Protein AF-A0A3P7NH54-F1 (afdb_monomer)

Solvent-accessible surface area (backbone atoms only — not comparable to full-atom values): 13603 Å² total; per-residue (Å²): 135,83,84,74,77,84,75,82,88,84,88,85,78,75,86,75,56,63,46,78,76,45,83,47,65,45,96,86,65,52,75,47,64,51,66,44,76,55,76,77,42,77,77,76,61,70,59,78,79,73,58,61,83,90,56,71,88,67,75,83,47,70,64,60,49,49,47,59,21,40,60,75,69,39,76,64,54,48,55,37,53,70,69,34,69,55,60,28,23,50,52,48,38,72,66,48,60,49,49,68,69,60,32,52,52,37,71,62,47,49,33,37,76,70,29,49,65,59,40,34,16,32,56,89,77,59,51,64,29,34,48,51,55,31,36,53,60,78,76,59,92,62,28,42,31,24,58,54,72,47,62,58,39,80,49,84,71,73,36,60,77,92,41,92,47,85,81,27,26,38,25,43,26,21,29,63,86,72,66,47,69,33,35,33,40,37,38,28,98,85,49,85,70,48,50,34,32,36,34,34,29,88,30,40,36,69,54,70,86,60,75,96,68,80,91,77,86,74,82,83,74,86,76,84,86,108

pLDDT: mean 70.86, std 20.17, range [25.56, 97.5]

Foldseek 3Di:
DDPPPPDDDDDDDFDFDWDFPDWDADPVRHIDGDIHTDAADEDDQPCVVDPDPVCVVPPPDPLVLLCQLAVQDDPVLVVQSVVDLQSSLLVCLVFDLADPVQSVVLNPDRYSSQSDFQFKAWPPPRHTFDGSSQQHDGDDPSWGKGAGTPQKDWDDDFAPPPDPDPQWTWTWIAGNVPRHTFFIKTAHPPDPPRIITIGHNVTMDGDRPDDDDDDDDDDDDDDDRD

Secondary structure (DSSP, 8-state):
------PPP--------EEE---EE-TTS-EE--EEEPPPBPPPPTHHHH--GGGGGG---HHHHHHHHHTTS-HHHHHHHTT-HHHHHHHHHHHS---HHHHHHHHH--BHHHHS--EEEETTT--EEEEGGGB----BTTEEEES---SEEEEEEEE-TT-SSTT-EEEEEEETTT--EEEEEEE-SSSSSSEEEEEETTTEEEPPSS----------PPPPP-

InterPro domains:
  IPR003111 Lon protease, N-terminal domain [PF02190] (3-119)
  IPR015947 PUA-like superfamily [SSF88697] (4-116)
  IPR034750 CULT domain [PS51788] (99-208)
  IPR034750 CULT domain [cd15777] (120-204)

Structure (mmCIF, N/CA/C/O backbone):
data_AF-A0A3P7NH54-F1
#
_entry.id   AF-A0A3P7NH54-F1
#
loop_
_atom_site.group_PDB
_atom_site.id
_atom_site.type_symbol
_atom_site.label_atom_id
_atom_site.label_alt_id
_atom_site.label_comp_id
_atom_site.label_asym_id
_atom_site.label_entity_id
_atom_site.label_seq_id
_atom_site.pdbx_PDB_ins_code
_atom_site.Cartn_x
_atom_site.Cartn_y
_atom_site.Cartn_z
_atom_site.occupancy
_atom_site.B_iso_or_equiv
_atom_site.auth_seq_id
_atom_site.auth_comp_id
_atom_site.auth_asym_id
_atom_site.auth_atom_id
_atom_site.pdbx_PDB_model_num
ATOM 1 N N . MET A 1 1 ? 20.329 -48.289 5.508 1.00 35.91 1 MET A N 1
ATOM 2 C CA . MET A 1 1 ? 20.964 -47.518 4.422 1.00 35.91 1 MET A CA 1
ATOM 3 C C . MET A 1 1 ? 19.985 -46.416 4.065 1.00 35.91 1 MET A C 1
ATOM 5 O O . MET A 1 1 ? 18.952 -46.723 3.496 1.00 35.91 1 MET A O 1
ATOM 9 N N . HIS A 1 2 ? 20.213 -45.195 4.551 1.00 43.31 2 HIS A N 1
ATOM 10 C CA . HIS A 1 2 ? 19.380 -44.045 4.194 1.00 43.31 2 HIS A CA 1
ATOM 11 C C . HIS A 1 2 ? 19.943 -43.466 2.896 1.00 43.31 2 HIS A C 1
ATOM 13 O O . HIS A 1 2 ? 21.061 -42.953 2.895 1.00 43.31 2 HIS A O 1
ATOM 19 N N . GLU A 1 3 ? 19.198 -43.613 1.800 1.00 45.00 3 GLU A N 1
ATOM 20 C CA . GLU A 1 3 ? 19.438 -42.875 0.563 1.00 45.00 3 GLU A CA 1
ATOM 21 C C . GLU A 1 3 ? 19.303 -41.386 0.873 1.00 45.00 3 GLU A C 1
ATOM 23 O O . GLU A 1 3 ? 18.229 -40.879 1.192 1.00 45.00 3 GLU A O 1
ATOM 28 N N . ASN A 1 4 ? 20.443 -40.705 0.871 1.00 49.66 4 ASN A N 1
ATOM 29 C CA . ASN A 1 4 ? 20.506 -39.262 0.935 1.00 49.66 4 ASN A CA 1
ATOM 30 C C . ASN A 1 4 ? 20.309 -38.785 -0.507 1.00 49.66 4 ASN A C 1
ATOM 32 O O . ASN A 1 4 ? 21.277 -38.693 -1.263 1.00 49.66 4 ASN A O 1
ATOM 36 N N . ASP A 1 5 ? 19.053 -38.589 -0.912 1.00 51.84 5 ASP A N 1
ATOM 37 C CA . ASP A 1 5 ? 18.721 -37.957 -2.189 1.00 51.84 5 ASP A CA 1
ATOM 38 C C . ASP A 1 5 ? 19.388 -36.577 -2.191 1.00 51.84 5 ASP A C 1
ATOM 40 O O . ASP A 1 5 ? 18.996 -35.682 -1.441 1.00 51.84 5 ASP A O 1
ATOM 44 N N . GLY A 1 6 ? 20.473 -36.447 -2.960 1.00 54.31 6 GLY A N 1
ATOM 45 C CA . GLY A 1 6 ? 21.387 -35.302 -2.990 1.00 54.31 6 GLY A CA 1
ATOM 46 C C . GLY A 1 6 ? 20.762 -34.046 -3.594 1.00 54.31 6 GLY A C 1
ATOM 47 O O . GLY A 1 6 ? 21.261 -33.508 -4.580 1.00 54.31 6 GLY A O 1
ATOM 48 N N . GLY A 1 7 ? 19.651 -33.587 -3.023 1.00 62.50 7 GLY A N 1
ATOM 49 C CA . GLY A 1 7 ? 18.953 -32.379 -3.419 1.00 62.50 7 GLY A CA 1
ATOM 50 C C . GLY A 1 7 ? 19.853 -31.160 -3.258 1.00 62.50 7 GLY A C 1
ATOM 51 O O . GLY A 1 7 ? 20.364 -30.875 -2.176 1.00 62.50 7 GLY A O 1
ATOM 52 N N . VAL A 1 8 ? 20.041 -30.418 -4.345 1.00 77.44 8 VAL A N 1
ATOM 53 C CA . VAL A 1 8 ? 20.765 -29.147 -4.322 1.00 77.44 8 VAL A CA 1
ATOM 54 C C . VAL A 1 8 ? 19.806 -28.045 -3.880 1.00 77.44 8 VAL A C 1
ATOM 56 O O . VAL A 1 8 ? 18.815 -27.764 -4.552 1.00 77.44 8 VAL A O 1
ATOM 59 N N . THR A 1 9 ? 20.115 -27.378 -2.770 1.00 68.75 9 THR A N 1
ATOM 60 C CA . THR A 1 9 ? 19.413 -26.160 -2.348 1.00 68.75 9 THR A CA 1
ATOM 61 C C . THR A 1 9 ? 20.084 -24.937 -2.965 1.00 68.75 9 THR A C 1
ATOM 63 O O . THR A 1 9 ? 21.264 -24.689 -2.715 1.00 68.75 9 THR A O 1
ATOM 66 N N . VAL A 1 10 ? 19.342 -24.153 -3.749 1.00 66.50 10 VAL A N 1
ATOM 67 C CA . VAL A 1 10 ? 19.849 -22.936 -4.402 1.00 66.50 10 VAL A CA 1
ATOM 68 C C . VAL A 1 10 ? 19.245 -21.698 -3.745 1.00 66.50 10 VAL A C 1
ATOM 70 O O . VAL A 1 10 ? 18.028 -21.596 -3.607 1.00 66.50 10 VAL A O 1
ATOM 73 N N . GLN A 1 11 ? 20.094 -20.731 -3.389 1.00 61.91 11 GLN A N 1
ATOM 74 C CA . GLN A 1 11 ? 19.679 -19.380 -3.014 1.00 61.91 11 GLN A CA 1
ATOM 75 C C . GLN A 1 11 ? 20.132 -18.403 -4.102 1.00 61.91 11 GLN A C 1
ATOM 77 O O . GLN A 1 11 ? 21.328 -18.241 -4.340 1.00 61.91 11 GLN A O 1
ATOM 82 N N . ALA A 1 12 ? 19.176 -17.755 -4.762 1.00 60.66 12 ALA A N 1
ATOM 83 C CA . ALA A 1 12 ? 19.436 -16.774 -5.810 1.00 60.66 12 ALA A CA 1
ATOM 84 C C . ALA A 1 12 ? 19.143 -15.349 -5.319 1.00 60.66 12 ALA A C 1
ATOM 86 O O . ALA A 1 12 ? 18.310 -15.133 -4.437 1.00 60.66 12 ALA A O 1
ATOM 87 N N . MET A 1 13 ? 19.836 -14.369 -5.900 1.00 59.84 13 MET A N 1
ATOM 88 C CA . MET A 1 13 ? 19.600 -12.942 -5.678 1.00 59.84 13 MET A CA 1
ATOM 89 C C . MET A 1 13 ? 19.576 -12.227 -7.028 1.00 59.84 13 MET A C 1
ATOM 91 O O . MET A 1 13 ? 20.548 -12.311 -7.781 1.00 59.84 13 MET A O 1
ATOM 95 N N . GLY A 1 14 ? 18.496 -11.496 -7.312 1.00 68.44 14 GLY A N 1
ATOM 96 C CA . GLY A 1 14 ? 18.390 -10.673 -8.516 1.00 68.44 14 GLY A CA 1
ATOM 97 C C . GLY A 1 14 ? 19.430 -9.548 -8.510 1.00 68.44 14 GLY A C 1
ATOM 98 O O . GLY A 1 14 ? 19.588 -8.853 -7.506 1.00 68.44 14 GLY A O 1
ATOM 99 N N . ARG A 1 15 ? 20.159 -9.377 -9.621 1.00 72.12 15 ARG A N 1
ATOM 100 C CA . ARG A 1 15 ? 21.259 -8.394 -9.732 1.00 72.12 15 ARG A CA 1
ATOM 101 C C . ARG A 1 15 ? 21.009 -7.285 -10.743 1.00 72.12 15 ARG A C 1
ATOM 103 O O . ARG A 1 15 ? 21.362 -6.141 -10.481 1.00 72.12 15 ARG A O 1
ATOM 110 N N . GLN A 1 16 ? 20.459 -7.614 -11.908 1.00 79.19 16 GLN A N 1
ATOM 111 C CA . GLN A 1 16 ? 20.319 -6.672 -13.017 1.00 79.19 16 GLN A CA 1
ATOM 112 C C . GLN A 1 16 ? 18.994 -6.884 -13.735 1.00 79.19 16 GLN A C 1
ATOM 114 O O . GLN A 1 16 ? 18.560 -8.019 -13.940 1.00 79.19 16 GLN A O 1
ATOM 119 N N . ARG A 1 17 ? 18.370 -5.782 -14.159 1.00 81.12 17 ARG A N 1
ATOM 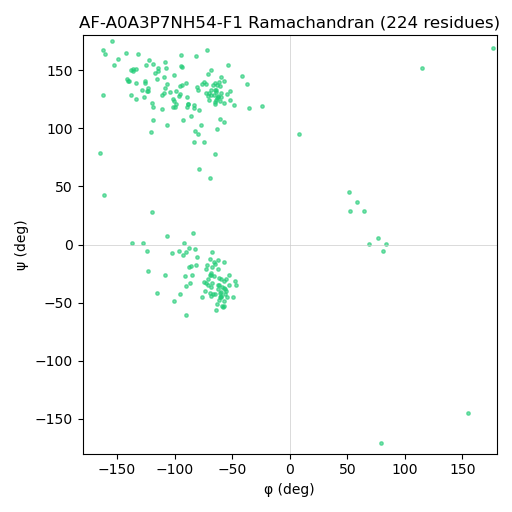120 C CA . ARG A 1 17 ? 17.218 -5.846 -15.055 1.00 81.12 17 ARG A CA 1
ATOM 121 C C . ARG A 1 17 ? 17.695 -6.159 -16.461 1.00 81.12 17 ARG A C 1
ATOM 123 O O . ARG A 1 17 ? 18.665 -5.576 -16.944 1.00 81.12 17 ARG A O 1
ATOM 130 N N . CYS A 1 18 ? 16.972 -7.037 -17.141 1.00 83.62 18 CYS A N 1
ATOM 131 C CA . CYS A 1 18 ? 17.217 -7.313 -18.542 1.00 83.62 18 CYS A CA 1
ATOM 132 C C . CYS A 1 18 ? 15.909 -7.391 -19.328 1.00 83.62 18 CYS A C 1
ATOM 134 O O . CYS A 1 18 ? 14.852 -7.734 -18.800 1.00 83.62 18 CYS A O 1
ATOM 136 N N . ARG A 1 19 ? 15.988 -7.047 -20.611 1.00 83.00 19 ARG A N 1
ATOM 137 C CA . ARG A 1 19 ? 14.938 -7.295 -21.591 1.00 83.00 19 ARG A CA 1
ATOM 138 C C . ARG A 1 19 ? 15.318 -8.527 -22.392 1.00 83.00 19 ARG A C 1
ATOM 140 O O . ARG A 1 19 ? 16.380 -8.549 -23.012 1.00 83.00 19 ARG A O 1
ATOM 147 N N . ILE A 1 20 ? 14.440 -9.520 -22.403 1.00 85.94 20 ILE A N 1
ATOM 148 C CA . ILE A 1 20 ? 14.601 -10.706 -23.243 1.00 85.94 20 ILE A CA 1
ATOM 149 C C . ILE A 1 20 ? 14.397 -10.280 -24.702 1.00 85.94 20 ILE A C 1
ATOM 151 O O . ILE A 1 20 ? 13.383 -9.665 -25.032 1.00 85.94 20 ILE A O 1
ATOM 155 N N . LEU A 1 21 ? 15.384 -10.554 -25.555 1.00 86.56 21 LEU A N 1
ATOM 156 C CA . LEU A 1 21 ? 15.341 -10.264 -26.991 1.00 86.56 21 LEU A CA 1
ATOM 157 C C . LEU A 1 21 ? 14.887 -11.489 -27.779 1.00 86.56 21 LEU A C 1
ATOM 159 O O . LEU A 1 21 ? 14.078 -11.380 -28.695 1.00 86.56 21 LEU A O 1
ATOM 163 N N . THR A 1 22 ? 15.403 -12.659 -27.407 1.00 86.19 22 THR A N 1
ATOM 164 C CA . THR A 1 22 ? 15.063 -13.932 -28.039 1.00 86.19 22 THR A CA 1
ATOM 165 C C . THR A 1 22 ? 14.837 -14.992 -26.973 1.00 86.19 22 THR A C 1
ATOM 167 O O . THR A 1 22 ? 15.446 -14.950 -25.907 1.00 86.19 22 THR A O 1
ATOM 170 N N . ARG A 1 23 ? 13.955 -15.954 -27.253 1.00 86.94 23 ARG A N 1
ATOM 171 C CA . ARG A 1 23 ? 13.747 -17.135 -26.413 1.00 86.94 23 ARG A CA 1
ATOM 172 C C . ARG A 1 23 ? 13.891 -18.379 -27.277 1.00 86.94 23 ARG A C 1
ATOM 174 O O . ARG A 1 23 ? 13.257 -18.491 -28.320 1.00 86.94 23 ARG A O 1
ATOM 181 N N . ARG A 1 24 ? 14.753 -19.287 -26.845 1.00 90.81 24 ARG A N 1
ATOM 182 C CA . ARG A 1 24 ? 15.083 -20.564 -27.475 1.00 90.81 24 ARG A CA 1
ATOM 183 C C . ARG A 1 24 ? 15.020 -21.655 -26.407 1.00 90.81 24 ARG A C 1
ATOM 185 O O . ARG A 1 24 ? 15.037 -21.355 -25.213 1.00 90.81 24 ARG A O 1
ATOM 192 N N . SER A 1 25 ? 14.972 -22.909 -26.836 1.00 92.19 25 SER A N 1
ATOM 193 C CA . SER A 1 25 ? 15.024 -24.067 -25.943 1.00 92.19 25 SER A CA 1
ATOM 194 C C . SER A 1 25 ? 16.179 -24.963 -26.351 1.00 92.19 25 SER A C 1
ATOM 196 O O . SER A 1 25 ? 16.374 -25.236 -27.536 1.00 92.19 25 SER A O 1
ATOM 198 N N . ALA A 1 26 ? 16.980 -25.375 -25.375 1.00 87.12 26 ALA A N 1
ATOM 199 C CA . ALA A 1 26 ? 18.025 -26.362 -25.576 1.00 87.12 26 ALA A CA 1
ATOM 200 C C . ALA A 1 26 ? 17.404 -27.751 -25.786 1.00 87.12 26 ALA A C 1
ATOM 202 O O . ALA A 1 26 ? 16.220 -27.971 -25.527 1.00 87.12 26 ALA A O 1
ATOM 203 N N . VAL A 1 27 ? 18.219 -28.704 -26.237 1.00 87.06 27 VAL A N 1
ATOM 204 C CA . VAL A 1 27 ? 17.784 -30.085 -26.513 1.00 87.06 27 VAL A CA 1
ATOM 205 C C . VAL A 1 27 ? 17.219 -30.770 -25.259 1.00 87.06 27 VAL A C 1
ATOM 207 O O . VAL A 1 27 ? 16.315 -31.589 -25.355 1.00 87.06 27 VAL A O 1
ATOM 210 N N . ASN A 1 28 ? 17.692 -30.385 -24.071 1.00 86.00 28 ASN A N 1
ATOM 211 C CA . ASN A 1 28 ? 17.189 -30.855 -22.776 1.00 86.00 28 ASN A CA 1
ATOM 212 C C . ASN A 1 28 ? 15.954 -30.081 -22.263 1.00 86.00 28 ASN A C 1
ATOM 214 O O . ASN A 1 28 ? 15.589 -30.219 -21.100 1.00 86.00 28 ASN A O 1
ATOM 218 N N . GLY A 1 29 ? 15.345 -29.222 -23.086 1.00 83.94 29 GLY A N 1
ATOM 219 C CA . GLY A 1 29 ? 14.178 -28.413 -22.727 1.00 83.94 29 GLY A CA 1
ATOM 220 C C . GLY A 1 29 ? 14.484 -27.132 -21.941 1.00 83.94 29 GLY A C 1
ATOM 221 O O . GLY A 1 29 ? 13.573 -26.331 -21.728 1.00 83.94 29 GLY A O 1
ATOM 222 N N . MET A 1 30 ? 15.739 -26.884 -21.546 1.00 84.06 30 MET A N 1
ATOM 223 C CA . MET A 1 30 ? 16.090 -25.683 -20.782 1.00 84.06 30 MET A CA 1
ATOM 224 C C . MET A 1 30 ? 16.004 -24.419 -21.654 1.00 84.06 30 MET A C 1
ATOM 226 O O . MET A 1 30 ? 16.613 -24.378 -22.730 1.00 84.06 30 MET A O 1
ATOM 230 N N . PRO A 1 31 ? 15.275 -23.371 -21.223 1.00 88.12 31 PRO A N 1
ATOM 231 C CA . PRO A 1 31 ? 15.156 -22.142 -21.993 1.00 88.12 31 PRO A CA 1
ATOM 232 C C . PRO A 1 31 ? 16.459 -21.331 -21.945 1.00 88.12 31 PRO A C 1
ATOM 234 O O . PRO A 1 31 ? 17.056 -21.165 -20.884 1.00 88.12 31 PRO A O 1
ATOM 237 N N . TYR A 1 32 ? 16.868 -20.775 -23.083 1.00 89.44 32 TYR A N 1
ATOM 238 C CA . TYR A 1 32 ? 17.988 -19.836 -23.191 1.00 89.44 32 TYR A CA 1
ATOM 239 C C . TYR A 1 32 ? 17.677 -18.747 -24.221 1.00 89.44 32 TYR A C 1
ATOM 241 O O . TYR A 1 32 ? 16.740 -18.871 -25.008 1.00 89.44 32 TYR A O 1
ATOM 249 N N . GLY A 1 33 ? 18.431 -17.653 -24.229 1.00 89.19 33 GLY A N 1
ATOM 250 C CA . GLY A 1 33 ? 18.148 -16.553 -25.141 1.00 89.19 33 GLY A CA 1
ATOM 251 C C . GLY A 1 33 ? 19.064 -15.358 -24.958 1.00 89.19 33 GLY A C 1
ATOM 252 O O . GLY A 1 33 ? 19.818 -15.278 -23.990 1.00 89.19 33 GLY A O 1
ATOM 253 N N . GLU A 1 34 ? 18.991 -14.428 -25.902 1.00 90.06 34 GLU A N 1
ATOM 254 C CA . GLU A 1 34 ? 19.709 -13.161 -25.814 1.00 90.06 34 GLU A CA 1
ATOM 255 C C . GLU A 1 34 ? 18.950 -12.189 -24.915 1.00 90.06 34 GLU A C 1
ATOM 257 O O . GLU A 1 34 ? 17.731 -12.024 -25.034 1.00 90.06 34 GLU A O 1
ATOM 262 N N . VAL A 1 35 ? 19.684 -11.512 -24.035 1.00 87.81 35 VAL A N 1
ATOM 263 C CA . VAL A 1 35 ? 19.142 -10.507 -23.123 1.00 87.81 35 VAL A CA 1
ATOM 264 C C . VAL A 1 35 ? 19.901 -9.196 -23.279 1.00 87.81 35 VAL A C 1
ATOM 266 O O . VAL A 1 35 ? 21.119 -9.176 -23.437 1.00 87.81 35 VAL A O 1
ATOM 269 N N . ARG A 1 36 ? 19.179 -8.079 -23.216 1.00 86.56 36 ARG A N 1
ATOM 270 C CA . ARG A 1 36 ? 19.765 -6.740 -23.120 1.00 86.56 36 ARG A CA 1
ATOM 271 C C . ARG A 1 36 ? 19.676 -6.266 -21.680 1.00 86.56 36 ARG A C 1
ATOM 273 O O . ARG A 1 36 ? 18.567 -6.109 -21.174 1.00 86.56 36 ARG A O 1
ATOM 280 N N . VAL A 1 37 ? 20.813 -6.018 -21.038 1.00 85.25 37 VAL A N 1
ATOM 281 C CA . VAL A 1 37 ? 20.846 -5.394 -19.707 1.00 85.25 37 VAL A CA 1
ATOM 282 C C . VAL A 1 37 ? 20.288 -3.973 -19.811 1.00 85.25 37 VAL A C 1
ATOM 284 O O . VAL A 1 37 ? 20.622 -3.239 -20.740 1.00 85.25 37 VAL A O 1
ATOM 287 N N . LEU A 1 38 ? 19.386 -3.615 -18.899 1.00 81.00 38 LEU A N 1
ATOM 288 C CA . LEU A 1 38 ? 18.770 -2.293 -18.840 1.00 81.00 38 LEU A CA 1
ATOM 289 C C . LEU A 1 38 ? 19.561 -1.395 -17.890 1.00 81.00 38 LEU A C 1
ATOM 291 O O . LEU A 1 38 ? 19.926 -1.820 -16.796 1.00 81.00 38 LEU A O 1
ATOM 295 N N . GLU A 1 39 ? 19.781 -0.149 -18.301 1.00 80.50 39 GLU A N 1
ATOM 296 C CA . GLU A 1 39 ? 20.439 0.852 -17.464 1.00 80.50 39 GLU A CA 1
ATOM 297 C C . GLU A 1 39 ? 19.541 1.301 -16.309 1.00 80.50 39 GLU A C 1
ATOM 299 O O . GLU A 1 39 ? 18.309 1.377 -16.425 1.00 80.50 39 GLU A O 1
ATOM 304 N N . GLU A 1 40 ? 20.182 1.607 -15.186 1.00 75.56 40 GLU A N 1
ATOM 305 C CA . GLU A 1 40 ? 19.551 2.170 -14.002 1.00 75.56 40 GLU A CA 1
ATOM 306 C C . GLU A 1 40 ? 19.712 3.691 -14.015 1.00 75.56 40 GLU A C 1
ATOM 308 O O . GLU A 1 40 ? 20.819 4.201 -14.183 1.00 75.56 40 GLU A O 1
ATOM 313 N N . VAL A 1 41 ? 18.606 4.418 -13.854 1.00 72.94 41 VAL A N 1
ATOM 314 C CA . VAL A 1 41 ? 18.593 5.881 -13.927 1.00 72.94 41 VAL A CA 1
ATOM 315 C C . VAL A 1 41 ? 18.423 6.449 -12.524 1.00 72.94 41 VAL A C 1
ATOM 317 O O . VAL A 1 41 ? 17.319 6.495 -11.979 1.00 72.94 41 VAL A O 1
ATOM 320 N N . GLU A 1 42 ? 19.509 6.935 -11.935 1.00 63.62 42 GLU A N 1
ATOM 321 C CA . GLU A 1 42 ? 19.441 7.737 -10.714 1.00 63.62 42 GLU A CA 1
ATOM 322 C C . GLU A 1 42 ? 19.282 9.211 -11.095 1.00 63.62 42 GLU A C 1
ATOM 324 O O . GLU A 1 42 ? 20.128 9.786 -11.783 1.00 63.62 42 GLU A O 1
ATOM 329 N N . LEU A 1 43 ? 18.171 9.833 -10.686 1.00 53.00 43 LEU A N 1
ATOM 330 C CA . LEU A 1 43 ? 17.990 11.261 -10.920 1.00 53.00 43 LEU A CA 1
ATOM 331 C C . LEU A 1 43 ? 18.916 12.037 -9.975 1.00 53.00 43 LEU A C 1
ATOM 333 O O . LEU A 1 43 ? 18.902 11.793 -8.764 1.00 53.00 43 LEU A O 1
ATOM 337 N N . PRO A 1 44 ? 19.701 13.004 -10.480 1.00 50.44 44 PRO A N 1
ATOM 338 C CA . PRO A 1 44 ? 20.394 13.924 -9.600 1.00 50.44 44 PRO A CA 1
ATOM 339 C C . PRO A 1 44 ? 19.349 14.711 -8.787 1.00 50.44 44 PRO A C 1
ATOM 341 O O . PRO A 1 44 ? 18.322 15.117 -9.340 1.00 50.44 44 PRO A O 1
ATOM 344 N N . PRO A 1 45 ? 19.577 14.956 -7.484 1.00 49.41 45 PRO A N 1
ATOM 345 C CA . PRO A 1 45 ? 18.650 15.731 -6.669 1.00 49.41 45 PRO A CA 1
ATOM 346 C C . PRO A 1 45 ? 18.381 17.092 -7.322 1.00 49.41 45 PRO A C 1
ATOM 348 O O . PRO A 1 45 ? 19.330 17.812 -7.627 1.00 49.41 45 PRO A O 1
ATOM 351 N N . ILE A 1 46 ? 17.114 17.488 -7.493 1.00 44.53 46 ILE A N 1
ATOM 352 C CA . ILE A 1 46 ? 16.752 18.823 -8.023 1.00 44.53 46 ILE A CA 1
ATOM 353 C C . ILE A 1 46 ? 17.397 19.940 -7.179 1.00 44.53 46 ILE A C 1
ATOM 355 O O . ILE A 1 46 ? 17.777 20.988 -7.698 1.00 44.53 46 ILE A O 1
ATOM 359 N N . SER A 1 47 ? 17.620 19.682 -5.886 1.00 45.50 47 SER A N 1
ATOM 360 C CA . SER A 1 47 ? 18.363 20.563 -4.983 1.00 45.50 47 SER A CA 1
ATOM 361 C C . SER A 1 47 ? 19.786 20.869 -5.457 1.00 45.50 47 SER A C 1
ATOM 363 O O . SER A 1 47 ? 20.276 21.969 -5.237 1.00 45.50 47 SER A O 1
ATOM 365 N N . ARG A 1 48 ? 20.448 19.954 -6.164 1.00 42.38 48 ARG A N 1
ATOM 366 C CA . ARG A 1 48 ? 21.814 20.155 -6.660 1.00 42.38 48 ARG A CA 1
ATOM 367 C C . ARG A 1 48 ? 21.902 21.136 -7.832 1.00 42.38 48 ARG A C 1
ATOM 369 O O . ARG A 1 48 ? 22.973 21.684 -8.058 1.00 42.38 48 ARG A O 1
ATOM 376 N N . ALA A 1 49 ? 20.801 21.365 -8.551 1.00 42.97 49 ALA A N 1
ATOM 377 C CA . ALA A 1 49 ? 20.748 22.307 -9.668 1.00 42.97 49 ALA A CA 1
ATOM 378 C C . ALA A 1 49 ? 20.408 23.747 -9.233 1.00 42.97 49 ALA A C 1
ATOM 380 O O . ALA A 1 49 ? 20.674 24.677 -9.988 1.00 42.97 49 ALA A O 1
ATOM 381 N N . LEU A 1 50 ? 19.819 23.941 -8.042 1.00 37.75 50 LEU A N 1
ATOM 382 C CA . LEU A 1 50 ? 19.260 25.236 -7.617 1.00 37.75 50 LEU A CA 1
ATOM 383 C C . LEU A 1 50 ? 19.564 25.651 -6.161 1.00 37.75 50 LEU A C 1
ATOM 385 O O . LEU A 1 50 ? 19.097 26.710 -5.747 1.00 37.75 50 LEU A O 1
ATOM 389 N N . GLN A 1 51 ? 20.309 24.878 -5.354 1.00 31.77 51 GLN A N 1
ATOM 390 C CA . GLN A 1 51 ? 20.563 25.258 -3.953 1.00 31.77 51 GLN A CA 1
ATOM 391 C C . GLN A 1 51 ? 21.892 25.997 -3.735 1.00 31.77 51 GLN A C 1
ATOM 393 O O . GLN A 1 51 ? 22.954 25.476 -4.081 1.00 31.77 51 GLN A O 1
ATOM 398 N N . PRO A 1 52 ? 21.864 27.158 -3.049 1.00 35.22 52 PRO A N 1
ATOM 399 C CA . PRO A 1 52 ? 23.049 27.734 -2.432 1.00 35.22 52 PRO A CA 1
ATOM 400 C C . PRO A 1 52 ? 23.648 26.763 -1.407 1.00 35.22 52 PRO A C 1
ATOM 402 O O . PRO A 1 52 ? 22.932 26.083 -0.667 1.00 35.22 52 PRO A O 1
ATOM 405 N N . ILE A 1 53 ? 24.979 26.747 -1.329 1.00 44.84 53 ILE A N 1
ATOM 406 C CA . ILE A 1 53 ? 25.802 25.833 -0.514 1.00 44.84 53 ILE A CA 1
ATOM 407 C C . ILE A 1 53 ? 25.375 25.820 0.975 1.00 44.84 53 ILE A C 1
ATOM 409 O O . ILE A 1 53 ? 25.508 24.802 1.659 1.00 44.84 53 ILE A O 1
ATOM 413 N N . SER A 1 54 ? 24.776 26.911 1.459 1.00 36.50 54 SER A N 1
ATOM 414 C CA . SER A 1 54 ? 24.280 27.118 2.826 1.00 36.50 54 SER A CA 1
ATOM 415 C C . SER A 1 54 ? 23.018 26.325 3.209 1.00 36.50 54 SER A C 1
ATOM 417 O O . SER A 1 54 ? 22.779 26.143 4.400 1.00 36.50 54 SER A O 1
ATOM 419 N N . PHE A 1 55 ? 22.245 25.790 2.254 1.00 36.00 55 PHE A N 1
ATOM 420 C CA . PHE A 1 55 ? 21.031 24.989 2.525 1.00 36.00 55 PHE A CA 1
ATOM 421 C C . PHE A 1 55 ? 21.193 23.481 2.265 1.00 36.00 55 PHE A C 1
ATOM 423 O O . PHE A 1 55 ? 20.239 22.713 2.406 1.00 36.00 55 PHE A O 1
ATOM 430 N N . SER A 1 56 ? 22.417 23.031 1.977 1.00 35.91 56 SER A N 1
ATOM 431 C CA . SER A 1 56 ? 22.764 21.626 1.694 1.00 35.91 56 SER A CA 1
ATOM 432 C C . SER A 1 56 ? 22.393 20.626 2.805 1.00 35.91 56 SER A C 1
ATOM 434 O O . SER A 1 56 ? 22.330 19.424 2.552 1.00 35.91 56 SER A O 1
ATOM 436 N N . ARG A 1 57 ? 22.092 21.099 4.025 1.00 38.31 57 ARG A N 1
ATOM 437 C CA . ARG A 1 57 ? 21.695 20.269 5.178 1.00 38.31 57 ARG A CA 1
ATOM 438 C C . ARG A 1 57 ? 20.191 19.974 5.280 1.00 38.31 57 ARG A C 1
ATOM 440 O O . ARG A 1 57 ? 19.801 19.226 6.168 1.00 38.31 57 ARG A O 1
ATOM 447 N N . LEU A 1 58 ? 19.349 20.518 4.395 1.00 39.41 58 LEU A N 1
ATOM 448 C CA . LEU A 1 58 ? 17.885 20.346 4.440 1.00 39.41 58 LEU A CA 1
ATOM 449 C C . LEU A 1 58 ? 17.288 19.677 3.190 1.00 39.41 58 LEU A C 1
ATOM 451 O O . LEU A 1 58 ? 16.117 19.871 2.861 1.00 39.41 58 LEU A O 1
ATOM 455 N N . SER A 1 59 ? 18.057 18.836 2.495 1.00 41.19 59 SER A N 1
ATOM 456 C CA . SER A 1 59 ? 17.500 18.009 1.420 1.00 41.19 59 SER A CA 1
ATOM 457 C C . SER A 1 59 ? 16.687 16.851 2.019 1.00 41.19 59 SER A C 1
ATOM 459 O O . SER A 1 59 ? 17.212 15.766 2.265 1.00 41.19 59 SER A O 1
ATOM 461 N N . SER A 1 60 ? 15.393 17.086 2.268 1.00 47.84 60 SER A N 1
ATOM 462 C CA . SER A 1 60 ? 14.401 16.043 2.572 1.00 47.84 60 SER A CA 1
ATOM 463 C C . SER A 1 60 ? 14.218 15.134 1.353 1.00 47.84 60 SER A C 1
ATOM 465 O O . SER A 1 60 ? 13.266 15.266 0.586 1.00 47.84 60 SER A O 1
ATOM 467 N N . SER A 1 61 ? 15.162 14.217 1.146 1.00 53.41 61 SER A N 1
ATOM 468 C CA . SER A 1 61 ? 15.013 13.139 0.173 1.00 53.41 61 SER A CA 1
ATOM 469 C C . SER A 1 61 ? 13.842 12.260 0.607 1.00 53.41 61 SER A C 1
ATOM 471 O O . SER A 1 61 ? 13.729 11.925 1.788 1.00 53.41 61 SER A O 1
ATOM 473 N N . LYS A 1 62 ? 12.989 11.850 -0.341 1.00 52.97 62 LYS A N 1
ATOM 474 C CA . LYS A 1 62 ? 11.926 10.859 -0.110 1.00 52.97 62 LYS A CA 1
ATOM 475 C C . LYS A 1 62 ? 12.464 9.643 0.659 1.00 52.97 62 LYS A C 1
ATOM 477 O O . LYS A 1 62 ? 11.788 9.146 1.552 1.00 52.97 62 LYS A O 1
ATOM 482 N N . ASN A 1 63 ? 13.720 9.260 0.395 1.00 48.78 63 ASN A N 1
ATOM 483 C CA . ASN A 1 63 ? 14.459 8.222 1.115 1.00 48.78 63 ASN A CA 1
ATOM 484 C C . ASN A 1 63 ? 14.419 8.379 2.641 1.00 48.78 63 ASN A C 1
ATOM 486 O O . ASN A 1 63 ? 14.143 7.404 3.320 1.00 48.78 63 ASN A O 1
ATOM 490 N N . LEU A 1 64 ? 14.615 9.580 3.197 1.00 46.56 64 LEU A N 1
ATOM 491 C CA . LEU A 1 64 ? 14.636 9.776 4.653 1.00 46.56 64 LEU A CA 1
ATOM 492 C C . LEU A 1 64 ? 13.258 9.531 5.290 1.00 46.56 64 LEU A C 1
ATOM 494 O O . LEU A 1 64 ? 13.189 9.019 6.404 1.00 46.56 64 LEU A O 1
ATOM 498 N N . ARG A 1 65 ? 12.168 9.841 4.571 1.00 48.78 65 ARG A N 1
ATOM 499 C CA . ARG A 1 65 ? 10.792 9.585 5.030 1.00 48.78 65 ARG A CA 1
ATOM 500 C C . ARG A 1 65 ? 10.438 8.100 4.971 1.00 48.78 65 ARG A C 1
ATOM 502 O O . ARG A 1 65 ? 9.862 7.595 5.926 1.00 48.78 65 ARG A O 1
ATOM 509 N N . TYR A 1 66 ? 10.855 7.381 3.922 1.00 48.66 66 TYR A N 1
ATOM 510 C CA . TYR A 1 66 ? 10.734 5.916 3.892 1.00 48.66 66 TYR A CA 1
ATOM 511 C C . TYR A 1 66 ? 11.593 5.248 4.959 1.00 48.66 66 TYR A C 1
ATOM 513 O O . TYR A 1 66 ? 11.120 4.333 5.620 1.00 48.66 66 TYR A O 1
ATOM 521 N N . CYS A 1 67 ? 12.835 5.700 5.156 1.00 43.25 67 CYS A N 1
ATOM 522 C CA . CYS A 1 67 ? 13.674 5.192 6.231 1.00 43.25 67 CYS A CA 1
ATOM 523 C C . CYS A 1 67 ? 12.955 5.387 7.566 1.00 43.25 67 CYS A C 1
ATOM 525 O O . CYS A 1 67 ? 12.722 4.400 8.243 1.00 43.25 67 CYS A O 1
ATOM 527 N N . ALA A 1 68 ? 12.500 6.602 7.896 1.00 41.84 68 ALA A N 1
ATOM 528 C CA . ALA A 1 68 ? 11.793 6.891 9.147 1.00 41.84 68 ALA A CA 1
ATOM 529 C C . ALA A 1 68 ? 10.535 6.022 9.355 1.00 41.84 68 ALA A C 1
ATOM 531 O O . ALA A 1 68 ? 10.335 5.471 10.436 1.00 41.84 68 AL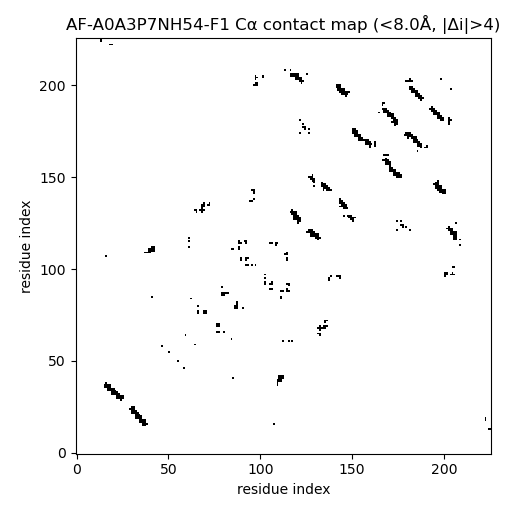A A O 1
ATOM 532 N N . ALA A 1 69 ? 9.737 5.817 8.310 1.00 45.53 69 ALA A N 1
ATOM 533 C CA . ALA A 1 69 ? 8.536 4.987 8.355 1.00 45.53 69 ALA A CA 1
ATOM 534 C C . ALA A 1 69 ? 8.825 3.523 8.707 1.00 45.53 69 ALA A C 1
ATOM 536 O O . ALA A 1 69 ? 8.223 2.949 9.614 1.00 45.53 69 ALA A O 1
ATOM 537 N N . ILE A 1 70 ? 9.821 2.940 8.035 1.00 44.75 70 ILE A N 1
ATOM 538 C CA . ILE A 1 70 ? 10.168 1.525 8.191 1.00 44.75 70 ILE A CA 1
ATOM 539 C C . ILE A 1 70 ? 11.140 1.303 9.371 1.00 44.75 70 ILE A C 1
ATOM 541 O O . ILE A 1 70 ? 11.230 0.196 9.906 1.00 44.75 70 ILE A O 1
ATOM 545 N N . THR A 1 71 ? 11.828 2.355 9.845 1.00 42.56 71 THR A N 1
ATOM 546 C CA . THR A 1 71 ? 12.713 2.309 11.029 1.00 42.56 71 THR A CA 1
ATOM 547 C C . THR A 1 71 ? 11.983 1.966 12.317 1.00 42.56 71 THR A C 1
ATOM 549 O O . THR A 1 71 ? 12.638 1.609 13.294 1.00 42.56 71 THR A O 1
ATOM 552 N N . SER A 1 72 ? 10.649 2.016 12.330 1.00 44.31 72 SER A N 1
ATOM 553 C CA . SER A 1 72 ? 9.896 1.634 13.513 1.00 44.31 72 SER A CA 1
ATOM 554 C C . SER A 1 72 ? 9.959 0.131 13.812 1.00 44.31 72 SER A C 1
ATOM 556 O O . SER A 1 72 ? 9.869 -0.182 14.989 1.00 44.31 72 SER A O 1
ATOM 558 N N . HIS A 1 73 ? 10.182 -0.799 12.854 1.00 51.41 73 HIS A N 1
ATOM 559 C CA . HIS A 1 73 ? 10.169 -2.241 13.199 1.00 51.41 73 HIS A CA 1
ATOM 560 C C . HIS A 1 73 ? 10.830 -3.271 12.240 1.00 51.41 73 HIS A C 1
ATOM 562 O O . HIS A 1 73 ? 10.330 -4.384 12.095 1.00 51.41 73 HIS A O 1
ATOM 568 N N . SER A 1 74 ? 12.015 -3.026 11.662 1.00 52.88 74 SER A N 1
ATOM 569 C CA . SER A 1 74 ? 12.961 -4.147 11.424 1.00 52.88 74 SER A CA 1
ATOM 570 C C . SER A 1 74 ? 14.397 -3.680 11.169 1.00 52.88 74 SER A C 1
ATOM 572 O O . SER A 1 74 ? 14.664 -2.891 10.265 1.00 52.88 74 SER A O 1
ATOM 574 N N . TYR A 1 75 ? 15.359 -4.257 11.901 1.00 52.72 75 TYR A N 1
ATOM 575 C CA . TYR A 1 75 ? 16.799 -4.156 11.601 1.00 52.72 75 TYR A CA 1
ATOM 576 C C . TYR A 1 75 ? 17.099 -4.431 10.115 1.00 52.72 75 TYR A C 1
ATOM 578 O O . TYR A 1 75 ? 18.002 -3.840 9.528 1.00 52.72 75 TYR A O 1
ATOM 586 N N . PHE A 1 76 ? 16.300 -5.297 9.487 1.00 51.81 76 PHE A N 1
ATOM 587 C CA . PHE A 1 76 ? 16.431 -5.673 8.087 1.00 51.81 76 PHE A CA 1
ATOM 588 C C . PHE A 1 76 ? 16.100 -4.537 7.109 1.00 51.81 76 PHE A C 1
ATOM 590 O O . PHE A 1 76 ? 16.862 -4.318 6.172 1.00 51.81 76 PHE A O 1
ATOM 597 N N . ALA A 1 77 ? 15.023 -3.779 7.329 1.00 49.91 77 ALA A N 1
ATOM 598 C CA . ALA A 1 77 ? 14.697 -2.636 6.479 1.00 49.91 77 ALA A CA 1
ATOM 599 C C . ALA A 1 77 ? 15.704 -1.492 6.633 1.00 49.91 77 ALA A C 1
ATOM 601 O O . ALA A 1 77 ? 16.084 -0.870 5.644 1.00 49.91 77 ALA A O 1
ATOM 602 N N . LEU A 1 78 ? 16.197 -1.273 7.855 1.00 55.22 78 LEU A N 1
ATOM 603 C CA . LEU A 1 78 ? 17.313 -0.368 8.121 1.00 55.22 78 LEU A CA 1
ATOM 604 C C . LEU A 1 78 ? 18.562 -0.800 7.350 1.00 55.22 78 LEU A C 1
ATOM 606 O O . LEU A 1 78 ? 19.097 -0.022 6.564 1.00 55.22 78 LEU A O 1
ATOM 610 N N . LYS A 1 79 ? 18.971 -2.065 7.489 1.00 57.47 79 LYS A N 1
ATOM 611 C CA . LYS A 1 79 ? 20.096 -2.641 6.745 1.00 57.47 79 LYS A CA 1
ATOM 612 C C . LYS A 1 79 ? 19.917 -2.491 5.233 1.00 57.47 79 LYS A C 1
ATOM 614 O O . LYS A 1 79 ? 20.883 -2.172 4.554 1.00 57.47 79 LYS A O 1
ATOM 619 N N . MET A 1 80 ? 18.701 -2.670 4.717 1.00 56.91 80 MET A N 1
ATOM 620 C CA . MET A 1 80 ? 18.412 -2.531 3.289 1.00 56.91 80 MET A CA 1
ATOM 621 C C . MET A 1 80 ? 18.374 -1.073 2.819 1.00 56.91 80 MET A C 1
ATOM 623 O O . MET A 1 80 ? 18.767 -0.781 1.701 1.00 56.91 80 MET A O 1
ATOM 627 N N . SER A 1 81 ? 17.955 -0.132 3.662 1.00 57.16 81 SER A N 1
ATOM 628 C CA . SER A 1 81 ? 18.033 1.300 3.345 1.00 57.16 81 SER A CA 1
ATOM 629 C C . SER A 1 81 ? 19.479 1.799 3.232 1.00 57.16 81 SER A C 1
ATOM 631 O O . SER A 1 81 ? 19.774 2.723 2.477 1.00 57.16 81 SER A O 1
ATOM 633 N N . LEU A 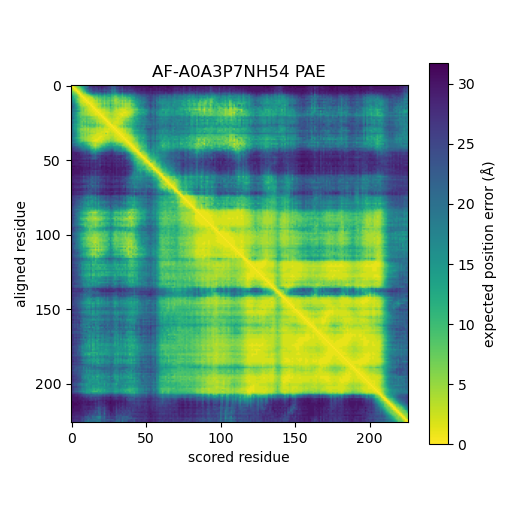1 82 ? 20.397 1.129 3.937 1.00 60.94 82 LEU A N 1
ATOM 634 C CA . LEU A 1 82 ? 21.827 1.424 3.942 1.00 60.94 82 LEU A CA 1
ATOM 635 C C . LEU A 1 82 ? 22.573 0.839 2.730 1.00 60.94 82 LEU A C 1
ATOM 637 O O . LEU A 1 82 ? 23.725 1.203 2.513 1.00 60.94 82 LEU A O 1
ATOM 641 N N . THR A 1 83 ? 21.950 -0.032 1.922 1.00 66.06 83 THR A N 1
ATOM 642 C CA . THR A 1 83 ? 22.575 -0.583 0.699 1.00 66.06 83 THR A CA 1
ATOM 643 C C . THR A 1 83 ? 22.474 0.354 -0.510 1.00 66.06 83 THR A C 1
ATOM 645 O O . THR A 1 83 ? 23.045 0.060 -1.558 1.00 66.06 83 THR A O 1
ATOM 648 N N . GLY A 1 84 ? 21.788 1.494 -0.364 1.00 69.06 84 GLY A N 1
ATOM 649 C CA . GLY A 1 84 ? 21.601 2.512 -1.398 1.00 69.06 84 GLY A CA 1
ATOM 650 C C . GLY A 1 84 ? 20.139 2.653 -1.831 1.00 69.06 84 GLY A C 1
ATOM 651 O O . GLY A 1 84 ? 19.363 1.699 -1.785 1.00 69.06 84 GLY A O 1
ATOM 652 N N . ALA A 1 85 ? 19.757 3.855 -2.280 1.00 71.06 85 ALA A N 1
ATOM 653 C CA . ALA A 1 85 ? 18.371 4.195 -2.632 1.00 71.06 85 ALA A CA 1
ATOM 654 C C . ALA A 1 85 ? 17.781 3.258 -3.700 1.00 71.06 85 ALA A C 1
ATOM 656 O O . ALA A 1 85 ? 16.619 2.858 -3.623 1.00 71.06 85 ALA A O 1
ATOM 657 N N . THR A 1 86 ? 18.604 2.858 -4.670 1.00 75.25 86 THR A N 1
ATOM 658 C CA . THR A 1 86 ? 18.225 1.939 -5.743 1.00 75.25 86 THR A CA 1
ATOM 659 C C . THR A 1 86 ? 17.869 0.556 -5.202 1.00 75.25 86 THR A C 1
ATOM 661 O O . THR A 1 86 ? 16.737 0.107 -5.385 1.00 75.25 86 THR A O 1
ATOM 664 N N . ALA A 1 87 ? 18.774 -0.096 -4.469 1.00 71.94 87 ALA A N 1
ATOM 665 C CA . ALA A 1 87 ? 18.524 -1.412 -3.877 1.00 71.94 87 ALA A CA 1
ATOM 666 C C . ALA A 1 87 ? 17.322 -1.389 -2.916 1.00 71.94 87 ALA A C 1
ATOM 668 O O . ALA A 1 87 ? 16.458 -2.269 -2.966 1.00 71.94 87 ALA A O 1
ATOM 669 N N . PHE A 1 88 ? 17.210 -0.330 -2.114 1.00 72.00 88 PHE A N 1
ATOM 670 C CA . PHE A 1 88 ? 16.070 -0.106 -1.235 1.00 72.00 88 PHE A CA 1
ATOM 671 C C . PHE A 1 88 ? 14.744 0.001 -2.003 1.00 72.00 88 PHE A C 1
ATOM 673 O O . PHE A 1 88 ? 13.768 -0.653 -1.639 1.00 72.00 88 PHE A O 1
ATOM 680 N N . SER A 1 89 ? 14.699 0.755 -3.105 1.00 75.00 89 SER A N 1
ATOM 681 C CA . SER A 1 89 ? 13.479 0.911 -3.908 1.00 75.00 89 SER A CA 1
ATOM 682 C C . SER A 1 89 ? 12.978 -0.404 -4.524 1.00 75.00 89 SER A C 1
ATOM 684 O O . SER A 1 89 ? 11.769 -0.628 -4.581 1.00 75.00 89 SER A O 1
ATOM 686 N N . TYR A 1 90 ? 13.879 -1.310 -4.928 1.00 78.19 90 TYR A N 1
ATOM 687 C CA . TYR A 1 90 ? 13.503 -2.655 -5.381 1.00 78.19 90 TYR A CA 1
ATOM 688 C C . TYR A 1 90 ? 12.982 -3.518 -4.241 1.00 78.19 90 TYR A C 1
ATOM 690 O O . TYR A 1 90 ? 11.990 -4.224 -4.416 1.00 78.19 90 TYR A O 1
ATOM 698 N N . TRP A 1 91 ? 13.620 -3.449 -3.071 1.00 75.19 91 TRP A N 1
ATOM 699 C CA . TRP A 1 91 ? 13.140 -4.160 -1.893 1.00 75.19 91 TRP A CA 1
ATOM 700 C C . TRP A 1 91 ? 11.728 -3.703 -1.515 1.00 75.19 91 TRP A C 1
ATOM 702 O O . TRP A 1 91 ? 10.857 -4.545 -1.299 1.00 75.19 91 TRP A O 1
ATOM 712 N N . VAL A 1 92 ? 11.467 -2.393 -1.527 1.00 73.19 92 VAL A N 1
ATOM 713 C CA . VAL A 1 92 ? 10.123 -1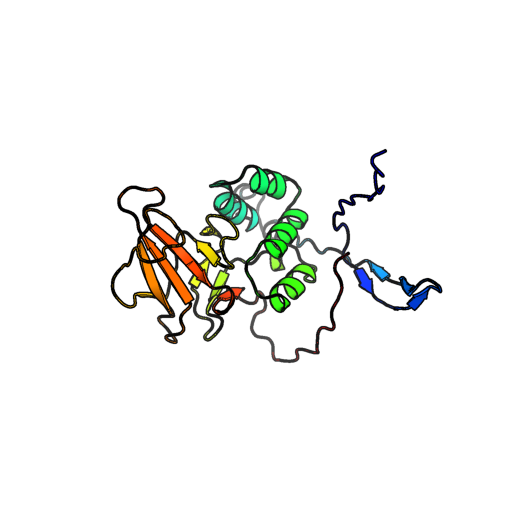.840 -1.315 1.00 73.19 92 VAL A CA 1
ATOM 714 C C . VAL A 1 92 ? 9.153 -2.394 -2.362 1.00 73.19 92 VAL A C 1
ATOM 716 O O . VAL A 1 92 ? 8.154 -3.008 -1.998 1.00 73.19 92 VAL A O 1
ATOM 719 N N . ALA A 1 93 ? 9.463 -2.273 -3.656 1.00 76.94 93 ALA A N 1
ATOM 720 C CA . ALA A 1 93 ? 8.606 -2.774 -4.734 1.00 76.94 93 ALA A CA 1
ATOM 721 C C . ALA A 1 93 ? 8.290 -4.280 -4.619 1.00 76.94 93 ALA A C 1
ATOM 723 O O . ALA A 1 93 ? 7.160 -4.698 -4.882 1.00 76.94 93 ALA A O 1
ATOM 724 N N . ALA A 1 94 ? 9.264 -5.093 -4.201 1.00 73.94 94 ALA A N 1
ATOM 725 C CA . ALA A 1 94 ? 9.104 -6.534 -4.028 1.00 73.94 94 ALA A CA 1
ATOM 726 C C . ALA A 1 94 ? 8.226 -6.902 -2.821 1.00 73.94 94 ALA A C 1
ATOM 728 O O . ALA A 1 94 ? 7.467 -7.868 -2.892 1.00 73.94 94 ALA A O 1
ATOM 729 N N . ASN A 1 95 ? 8.302 -6.127 -1.736 1.00 69.81 95 ASN A N 1
ATOM 730 C CA . ASN A 1 95 ? 7.619 -6.427 -0.474 1.00 69.81 95 ASN A CA 1
ATOM 731 C C . ASN A 1 95 ? 6.268 -5.713 -0.316 1.00 69.81 95 ASN A C 1
ATOM 733 O O . ASN A 1 95 ? 5.534 -5.989 0.633 1.00 69.81 95 ASN A O 1
ATOM 737 N N . LEU A 1 96 ? 5.897 -4.833 -1.252 1.00 73.00 96 LEU A N 1
ATOM 738 C CA . LEU A 1 96 ? 4.587 -4.192 -1.244 1.00 73.00 96 LEU A CA 1
ATOM 739 C C . LEU A 1 96 ? 3.457 -5.197 -1.546 1.00 73.00 96 LEU A C 1
ATOM 741 O O . LEU A 1 96 ? 3.529 -5.933 -2.543 1.00 73.00 96 LEU A O 1
ATOM 745 N N . PRO A 1 97 ? 2.365 -5.201 -0.760 1.00 67.19 97 PRO A N 1
ATOM 746 C CA . PRO A 1 97 ? 1.149 -5.966 -1.040 1.00 67.19 97 PRO A CA 1
ATOM 747 C C . PRO A 1 97 ? 0.292 -5.243 -2.092 1.00 67.19 97 PRO A C 1
ATOM 749 O O . PRO A 1 97 ? -0.815 -4.781 -1.838 1.00 67.19 97 PRO A O 1
ATOM 752 N N . ILE A 1 98 ? 0.841 -5.132 -3.297 1.00 74.38 98 ILE A N 1
ATOM 753 C CA . ILE A 1 98 ? 0.221 -4.566 -4.502 1.00 74.38 98 ILE A CA 1
ATOM 754 C C . ILE A 1 98 ? 0.051 -5.670 -5.530 1.00 74.38 98 ILE A C 1
ATOM 756 O O . ILE A 1 98 ? 0.808 -6.642 -5.520 1.00 74.38 98 ILE A O 1
ATOM 760 N N . ASP A 1 99 ? -0.965 -5.594 -6.379 1.00 74.75 99 ASP A N 1
ATOM 761 C CA . ASP A 1 99 ? -1.242 -6.603 -7.404 1.00 74.75 99 ASP A CA 1
ATOM 762 C C . ASP A 1 99 ? -0.023 -6.882 -8.306 1.00 74.75 99 ASP A C 1
ATOM 764 O O . ASP A 1 99 ? 0.890 -6.065 -8.431 1.00 74.75 99 ASP A O 1
ATOM 768 N N . MET A 1 100 ? 0.026 -8.088 -8.883 1.00 79.31 100 MET A N 1
ATOM 769 C CA . MET A 1 100 ? 1.203 -8.560 -9.622 1.00 79.31 100 MET A CA 1
ATOM 770 C C . MET A 1 100 ? 1.553 -7.637 -10.792 1.00 79.31 100 MET A C 1
ATOM 772 O O . MET A 1 100 ? 2.728 -7.394 -11.051 1.00 79.31 100 MET A O 1
ATOM 776 N N . GLU A 1 101 ? 0.546 -7.084 -11.467 1.00 82.12 101 GLU A N 1
ATOM 777 C CA . GLU A 1 101 ? 0.753 -6.167 -12.582 1.00 82.12 101 GLU A CA 1
ATOM 778 C C . GLU A 1 101 ? 1.464 -4.890 -12.121 1.00 82.12 101 GLU A C 1
ATOM 780 O O . GLU A 1 101 ? 2.507 -4.526 -12.667 1.00 82.12 101 GLU A O 1
ATOM 785 N N . THR A 1 102 ? 0.966 -4.244 -11.067 1.00 78.75 102 THR A N 1
ATOM 786 C CA . THR A 1 102 ? 1.622 -3.071 -10.476 1.00 78.75 102 THR A CA 1
ATOM 787 C C . THR A 1 102 ? 3.025 -3.400 -9.968 1.00 78.75 102 THR A C 1
ATOM 789 O O . THR A 1 102 ? 3.958 -2.631 -10.204 1.00 78.75 102 THR A O 1
ATOM 792 N N . ARG A 1 103 ? 3.210 -4.559 -9.324 1.00 82.00 103 ARG A N 1
ATOM 793 C CA . ARG A 1 103 ? 4.531 -5.012 -8.867 1.00 82.00 103 ARG A CA 1
ATOM 794 C C . ARG A 1 103 ? 5.519 -5.097 -10.028 1.00 82.00 103 ARG A C 1
ATOM 796 O O . ARG A 1 103 ? 6.608 -4.539 -9.939 1.00 82.00 103 ARG A O 1
ATOM 803 N N . LEU A 1 104 ? 5.128 -5.733 -11.131 1.00 82.50 104 LEU A N 1
ATOM 804 C CA . LEU A 1 104 ? 5.965 -5.836 -12.326 1.00 82.50 104 LEU A CA 1
ATOM 805 C C . LEU A 1 104 ? 6.278 -4.464 -12.932 1.00 82.50 104 LEU A C 1
ATOM 807 O O . LEU A 1 104 ? 7.416 -4.232 -13.340 1.00 82.50 104 LEU A O 1
ATOM 811 N N . ARG A 1 105 ? 5.318 -3.529 -12.941 1.00 83.62 105 ARG A N 1
ATOM 812 C CA . ARG A 1 105 ? 5.557 -2.152 -13.409 1.00 83.62 105 ARG A CA 1
ATOM 813 C C . ARG A 1 105 ? 6.638 -1.452 -12.581 1.00 83.62 105 ARG A C 1
ATOM 815 O O . ARG A 1 105 ? 7.541 -0.865 -13.165 1.00 83.62 105 ARG A O 1
ATOM 822 N N . LEU A 1 106 ? 6.600 -1.558 -11.251 1.00 81.62 106 LEU A N 1
ATOM 823 C CA . LEU A 1 106 ? 7.631 -0.969 -10.382 1.00 81.62 106 LEU A CA 1
ATOM 824 C C . LEU A 1 106 ? 8.995 -1.631 -10.554 1.00 81.62 106 LEU A C 1
ATOM 826 O O . LEU A 1 106 ? 10.012 -0.949 -10.610 1.00 81.62 106 LEU A O 1
ATOM 830 N N . LEU A 1 107 ? 9.021 -2.961 -10.649 1.00 84.25 107 LEU A N 1
ATOM 831 C CA . LEU A 1 107 ? 10.262 -3.706 -10.858 1.00 84.25 107 LEU A CA 1
ATOM 832 C C . LEU A 1 107 ? 10.860 -3.442 -12.246 1.00 84.25 107 LEU A C 1
ATOM 834 O O . LEU A 1 107 ? 12.051 -3.653 -12.438 1.00 84.25 107 LEU A O 1
ATOM 838 N N . THR A 1 108 ? 10.063 -2.954 -13.199 1.00 82.25 108 THR A N 1
ATOM 839 C CA . THR A 1 108 ? 10.527 -2.557 -14.535 1.00 82.25 108 THR A CA 1
ATOM 840 C C . THR A 1 108 ? 10.926 -1.081 -14.609 1.00 82.25 108 THR A C 1
ATOM 842 O O . THR A 1 108 ? 11.778 -0.739 -15.432 1.00 82.25 108 THR A O 1
ATOM 845 N N . GLU A 1 109 ? 10.348 -0.213 -13.769 1.00 83.81 109 GLU A N 1
ATOM 846 C CA . GLU A 1 109 ? 10.636 1.227 -13.723 1.00 83.81 109 GLU A CA 1
ATOM 847 C C . GLU A 1 109 ? 12.150 1.455 -13.613 1.00 83.81 109 GLU A C 1
ATOM 849 O O . GLU A 1 109 ? 12.751 0.890 -12.707 1.00 83.81 109 GLU A O 1
ATOM 854 N N . PRO A 1 110 ? 12.794 2.226 -14.509 1.00 79.06 110 PRO A N 1
ATOM 855 C CA . PRO A 1 110 ? 14.243 2.428 -14.482 1.00 79.06 110 PRO A CA 1
ATOM 856 C C . PRO A 1 110 ? 14.713 3.487 -13.489 1.00 79.06 110 PRO A C 1
ATOM 858 O O . PRO A 1 110 ? 15.899 3.522 -13.171 1.00 79.06 110 PRO A O 1
ATOM 861 N N . CYS A 1 111 ? 13.812 4.359 -13.033 1.00 78.19 111 CYS A N 1
ATOM 862 C CA . CYS A 1 111 ? 14.155 5.462 -12.154 1.00 78.19 111 CYS A CA 1
ATOM 863 C C . CYS A 1 111 ? 13.863 5.138 -10.685 1.00 78.19 111 CYS A C 1
ATOM 865 O O . CYS A 1 111 ? 12.708 4.934 -10.306 1.00 78.19 111 CYS A O 1
ATOM 867 N N . THR A 1 112 ? 14.893 5.187 -9.840 1.00 75.69 112 THR A N 1
ATOM 868 C CA . THR A 1 112 ? 14.794 4.925 -8.392 1.00 75.69 112 THR A CA 1
ATOM 869 C C . THR A 1 112 ? 13.744 5.795 -7.700 1.00 75.69 112 THR A C 1
ATOM 871 O O . THR A 1 112 ? 12.898 5.286 -6.964 1.00 75.69 112 THR A O 1
ATOM 874 N N . ASP A 1 113 ? 13.710 7.094 -8.001 1.00 73.88 113 ASP A N 1
ATOM 875 C CA . ASP A 1 113 ? 12.743 8.022 -7.399 1.00 73.88 113 ASP A CA 1
ATOM 876 C C . ASP A 1 113 ? 11.297 7.781 -7.848 1.00 73.88 113 ASP A C 1
ATOM 878 O O . ASP A 1 113 ? 10.363 8.146 -7.129 1.00 73.88 113 ASP A O 1
ATOM 882 N N . ARG A 1 114 ? 11.101 7.200 -9.040 1.00 74.88 114 ARG A N 1
ATOM 883 C CA . ARG A 1 114 ? 9.775 6.830 -9.562 1.00 74.88 114 ARG A CA 1
ATOM 884 C C . ARG A 1 114 ? 9.325 5.459 -9.069 1.00 74.88 114 ARG A C 1
ATOM 886 O O . ARG A 1 114 ? 8.122 5.233 -8.972 1.00 74.88 114 ARG A O 1
ATOM 893 N N . ARG A 1 115 ? 10.273 4.576 -8.740 1.00 80.62 115 ARG A N 1
ATOM 894 C CA . ARG A 1 115 ? 10.022 3.265 -8.127 1.00 80.62 115 ARG A CA 1
ATOM 895 C C . ARG A 1 115 ? 9.554 3.389 -6.675 1.00 80.62 115 ARG A C 1
ATOM 897 O O . ARG A 1 115 ? 8.790 2.553 -6.200 1.00 80.62 115 ARG A O 1
ATOM 904 N N . LEU A 1 116 ? 9.977 4.445 -5.980 1.00 72.81 116 LEU A N 1
ATOM 905 C CA . LEU A 1 116 ? 9.541 4.767 -4.622 1.00 72.81 116 LEU A CA 1
ATOM 906 C C . LEU A 1 116 ? 8.135 5.404 -4.614 1.00 72.81 116 LEU A C 1
ATOM 908 O O . LEU A 1 116 ? 7.968 6.594 -4.892 1.00 72.81 116 LEU A O 1
ATOM 912 N N . ILE A 1 117 ? 7.127 4.606 -4.255 1.00 72.81 117 ILE A N 1
ATOM 913 C CA . ILE A 1 117 ? 5.710 5.006 -4.161 1.00 72.81 117 ILE A CA 1
ATOM 914 C C . ILE A 1 117 ? 5.420 5.774 -2.878 1.00 72.81 117 ILE A C 1
ATOM 916 O O . ILE A 1 117 ? 5.489 5.196 -1.800 1.00 72.81 117 ILE A O 1
ATOM 920 N N . ASP A 1 118 ? 5.030 7.044 -2.982 1.00 74.19 118 ASP A N 1
ATOM 921 C CA . ASP A 1 118 ? 4.778 7.888 -1.800 1.00 74.19 118 ASP A CA 1
ATOM 922 C C . ASP A 1 118 ? 3.333 7.745 -1.285 1.00 74.19 118 ASP A C 1
ATOM 924 O O . ASP A 1 118 ? 3.072 7.801 -0.084 1.00 74.19 118 ASP A O 1
ATOM 928 N N . ILE A 1 119 ? 2.380 7.519 -2.197 1.00 82.88 119 ILE A N 1
ATOM 929 C CA . ILE A 1 119 ? 0.945 7.601 -1.907 1.00 82.88 119 ILE A CA 1
ATOM 930 C C . ILE A 1 119 ? 0.222 6.337 -2.369 1.00 82.88 119 ILE A C 1
ATOM 932 O O . ILE A 1 119 ? 0.386 5.883 -3.503 1.00 82.88 119 ILE A O 1
ATOM 936 N N . ILE A 1 120 ? -0.626 5.811 -1.489 1.00 85.88 120 ILE A N 1
ATOM 937 C CA . ILE A 1 120 ? -1.569 4.732 -1.756 1.00 85.88 120 ILE A CA 1
ATOM 938 C C . ILE A 1 120 ? -2.971 5.325 -1.894 1.00 85.88 120 ILE A C 1
ATOM 940 O O . ILE A 1 120 ? -3.431 6.112 -1.062 1.00 85.88 120 ILE A O 1
ATOM 944 N N . ILE A 1 121 ? -3.658 4.924 -2.958 1.00 90.12 121 ILE A N 1
ATOM 945 C CA . ILE A 1 121 ? -4.988 5.402 -3.326 1.00 90.12 121 ILE A CA 1
ATOM 946 C C . ILE A 1 121 ? -5.977 4.242 -3.429 1.00 90.12 121 ILE A C 1
ATOM 948 O O . ILE A 1 121 ? -5.600 3.085 -3.641 1.00 90.12 121 ILE A O 1
ATOM 952 N N . CYS A 1 122 ? -7.264 4.560 -3.323 1.00 91.31 122 CYS A N 1
ATOM 953 C CA . CYS A 1 122 ? -8.341 3.626 -3.605 1.00 91.31 122 CYS A CA 1
ATOM 954 C C . CYS A 1 122 ? -8.271 3.195 -5.073 1.00 91.31 122 CYS A C 1
ATOM 956 O O . CYS A 1 122 ? -8.282 4.027 -5.982 1.00 91.31 122 CYS A O 1
ATOM 958 N N . LYS A 1 123 ? -8.254 1.884 -5.316 1.00 89.44 123 LYS A N 1
ATOM 959 C CA . LYS A 1 123 ? -8.194 1.320 -6.666 1.00 89.44 123 LYS A CA 1
ATOM 960 C C . LYS A 1 123 ? -9.407 1.709 -7.515 1.00 89.44 123 LYS A C 1
ATOM 962 O O . LYS A 1 123 ? -9.241 1.933 -8.708 1.00 89.44 123 LYS A O 1
ATOM 967 N N . ASN A 1 124 ? -10.587 1.821 -6.898 1.00 91.75 124 ASN A N 1
ATOM 968 C CA . ASN A 1 124 ? -11.846 2.087 -7.594 1.00 91.75 124 ASN A CA 1
ATOM 969 C C . ASN A 1 124 ? -12.002 3.555 -8.031 1.00 91.75 124 ASN A C 1
ATOM 971 O O . ASN A 1 124 ? -12.400 3.819 -9.157 1.00 91.75 124 ASN A O 1
ATOM 975 N N . CYS A 1 125 ? -11.686 4.519 -7.157 1.00 92.25 125 CYS A N 1
ATOM 976 C CA . CYS A 1 125 ? -11.977 5.940 -7.410 1.00 92.25 125 CYS A CA 1
ATOM 977 C C . CYS A 1 125 ? -10.760 6.874 -7.347 1.00 92.25 125 CYS A C 1
ATOM 979 O O . CYS A 1 125 ? -10.891 8.062 -7.617 1.00 92.25 125 CYS A O 1
ATOM 981 N N . GLY A 1 126 ? -9.586 6.372 -6.959 1.00 89.81 126 GLY A N 1
ATOM 982 C CA . GLY A 1 126 ? -8.359 7.163 -6.863 1.00 89.81 126 GLY A CA 1
ATOM 983 C C . GLY A 1 126 ? -8.252 8.083 -5.643 1.00 89.81 126 GLY A C 1
ATOM 984 O O . GLY A 1 126 ? -7.278 8.822 -5.545 1.00 89.81 126 GLY A O 1
ATOM 985 N N . SER A 1 127 ? -9.201 8.036 -4.700 1.00 92.38 127 SER A N 1
ATOM 986 C CA . SER A 1 127 ? -9.116 8.809 -3.452 1.00 92.38 127 SER A CA 1
ATOM 987 C C . SER A 1 127 ? -7.882 8.411 -2.633 1.00 92.38 127 SER A C 1
ATOM 989 O O . SER A 1 127 ? -7.591 7.221 -2.498 1.00 92.38 127 SER A O 1
ATOM 991 N N . THR A 1 128 ? -7.163 9.393 -2.088 1.00 91.81 128 THR A N 1
ATOM 992 C CA . THR A 1 128 ? -5.981 9.168 -1.247 1.00 91.81 128 THR A CA 1
ATOM 993 C C . THR A 1 128 ? -6.351 8.467 0.052 1.00 91.81 128 THR A C 1
ATOM 995 O O . THR A 1 128 ? -7.135 8.991 0.840 1.00 91.81 128 THR A O 1
ATOM 998 N N . LEU A 1 129 ? -5.759 7.293 0.278 1.00 90.44 129 LEU A N 1
ATOM 999 C CA . LEU A 1 129 ? -6.002 6.491 1.474 1.00 90.44 129 LEU A CA 1
ATOM 1000 C C . LEU A 1 129 ? -4.891 6.662 2.499 1.00 90.44 129 LEU A C 1
ATOM 1002 O O . LEU A 1 129 ? -5.176 6.879 3.663 1.00 90.44 129 LEU A O 1
ATOM 1006 N N . CYS A 1 130 ? -3.626 6.562 2.107 1.00 86.12 130 CYS A N 1
ATOM 1007 C CA . CYS A 1 130 ? -2.529 6.752 3.050 1.00 86.12 130 CYS A CA 1
ATOM 1008 C C . CYS A 1 130 ? -1.226 7.062 2.325 1.00 86.12 130 CYS A C 1
ATOM 1010 O O . CYS A 1 130 ? -1.069 6.815 1.126 1.00 86.12 130 CYS A O 1
ATOM 1012 N N . ARG A 1 131 ? -0.263 7.579 3.082 1.00 80.56 131 ARG A N 1
ATOM 1013 C CA . ARG A 1 131 ? 1.124 7.695 2.638 1.00 80.56 131 ARG A CA 1
ATOM 1014 C C . ARG A 1 131 ? 1.918 6.484 3.089 1.00 80.56 131 ARG A C 1
ATOM 1016 O O . ARG A 1 131 ? 1.614 5.875 4.113 1.00 80.56 131 ARG A O 1
ATOM 1023 N N . MET A 1 132 ? 2.966 6.161 2.345 1.00 73.44 132 MET A N 1
ATOM 1024 C CA . MET A 1 132 ? 3.865 5.060 2.695 1.00 73.44 132 MET A CA 1
ATOM 1025 C C . MET A 1 132 ? 4.654 5.307 3.979 1.00 73.44 132 MET A C 1
ATOM 1027 O O . MET A 1 132 ? 5.144 4.356 4.581 1.00 73.44 132 MET A O 1
ATOM 1031 N N . GLU A 1 133 ? 4.691 6.553 4.459 1.00 68.38 133 GLU A N 1
ATOM 1032 C CA . GLU A 1 133 ? 5.291 6.867 5.752 1.00 68.38 133 GLU A CA 1
ATOM 1033 C C . GLU A 1 133 ? 4.556 6.251 6.957 1.00 68.38 133 GLU A C 1
ATOM 1035 O O . GLU A 1 133 ? 5.127 6.119 8.035 1.00 68.38 133 GLU A O 1
ATOM 1040 N N . HIS A 1 134 ? 3.310 5.816 6.757 1.00 71.25 134 HIS A N 1
ATOM 1041 C CA . HIS A 1 134 ? 2.500 5.172 7.785 1.00 71.25 134 HIS A CA 1
ATOM 1042 C C . HIS A 1 134 ? 2.623 3.645 7.797 1.00 71.25 134 HIS A C 1
ATOM 1044 O O . HIS A 1 134 ? 1.949 3.003 8.594 1.00 71.25 134 HIS A O 1
ATOM 1050 N N . MET A 1 135 ? 3.432 3.032 6.929 1.00 72.94 135 MET A N 1
ATOM 1051 C CA . MET A 1 135 ? 3.572 1.573 6.880 1.00 72.94 135 MET A CA 1
ATOM 1052 C C . MET A 1 135 ? 4.193 1.036 8.178 1.00 72.94 135 MET A C 1
ATOM 1054 O O . MET A 1 135 ? 5.299 1.435 8.529 1.00 72.94 135 MET A O 1
ATOM 1058 N N . ILE A 1 136 ? 3.497 0.126 8.875 1.00 65.00 136 ILE A N 1
ATOM 1059 C CA . ILE A 1 136 ? 3.963 -0.414 10.165 1.00 65.00 136 ILE A CA 1
ATOM 1060 C C . ILE A 1 136 ? 4.820 -1.665 9.945 1.00 65.00 136 ILE A C 1
ATOM 1062 O O . ILE A 1 136 ? 5.993 -1.644 10.294 1.00 65.00 136 ILE A O 1
ATOM 1066 N N . THR A 1 137 ? 4.293 -2.742 9.350 1.00 59.34 137 THR A N 1
ATOM 1067 C CA . THR A 1 137 ? 5.056 -3.979 9.059 1.00 59.34 137 THR A CA 1
ATOM 1068 C C . THR A 1 137 ? 4.371 -4.872 8.001 1.00 59.34 137 THR A C 1
ATOM 1070 O O . THR A 1 137 ? 3.229 -4.647 7.595 1.00 59.34 137 THR A O 1
ATOM 1073 N N . GLY A 1 138 ? 5.115 -5.867 7.497 1.00 53.25 138 GLY A N 1
ATOM 1074 C CA . GLY A 1 138 ? 4.777 -6.708 6.344 1.00 53.25 138 GLY A CA 1
ATOM 1075 C C . GLY A 1 138 ? 3.821 -7.891 6.575 1.00 53.25 138 GLY A C 1
ATOM 1076 O O . GLY A 1 138 ? 3.600 -8.346 7.691 1.00 53.25 138 GLY A O 1
ATOM 1077 N N . TYR A 1 139 ? 3.294 -8.351 5.433 1.00 47.12 139 TYR A N 1
ATOM 1078 C CA . TYR A 1 139 ? 2.496 -9.545 5.118 1.00 47.12 139 TYR A CA 1
ATOM 1079 C C . TYR A 1 139 ? 1.990 -10.414 6.283 1.00 47.12 139 TYR A C 1
ATOM 1081 O O . TYR A 1 139 ? 2.605 -11.402 6.677 1.00 47.12 139 TYR A O 1
ATOM 1089 N N . VAL A 1 140 ? 0.754 -10.139 6.691 1.00 47.41 140 VAL A N 1
ATOM 1090 C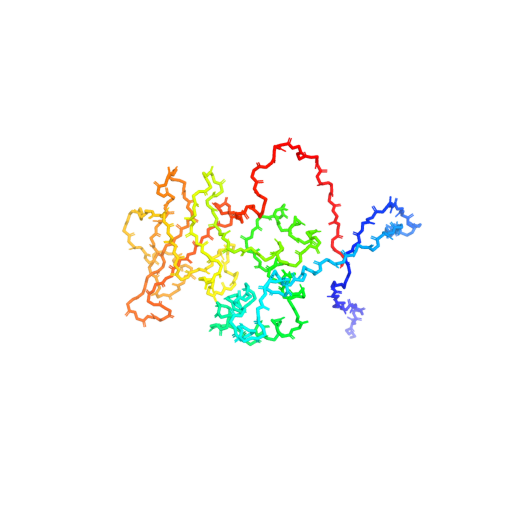 CA . VAL A 1 140 ? -0.151 -11.139 7.265 1.00 47.41 140 VAL A CA 1
ATOM 1091 C C . VAL A 1 140 ? -1.365 -11.196 6.333 1.00 47.41 140 VAL A C 1
ATOM 1093 O O . VAL A 1 140 ? -2.010 -10.177 6.120 1.00 47.41 140 VAL A O 1
ATOM 1096 N N . HIS A 1 141 ? -1.633 -12.349 5.710 1.00 53.50 141 HIS A N 1
ATOM 1097 C CA . HIS A 1 141 ? -2.843 -12.605 4.904 1.00 53.50 141 HIS A CA 1
ATOM 1098 C C . HIS A 1 141 ? -3.186 -11.569 3.801 1.00 53.50 141 HIS A C 1
ATOM 1100 O O . HIS A 1 141 ? -4.343 -11.193 3.644 1.00 53.50 141 HIS A O 1
ATOM 1106 N N . ASP A 1 142 ? -2.203 -11.135 2.998 1.00 66.81 142 ASP A N 1
ATOM 1107 C CA . ASP A 1 142 ? -2.421 -10.213 1.856 1.00 66.81 142 ASP A CA 1
ATOM 1108 C C . ASP A 1 142 ? -2.920 -8.806 2.277 1.00 66.81 142 ASP A C 1
ATOM 1110 O O . ASP A 1 142 ? -3.606 -8.100 1.527 1.00 66.81 142 ASP A O 1
ATOM 1114 N N . LEU A 1 143 ? -2.541 -8.393 3.494 1.00 72.62 143 LEU A N 1
ATOM 1115 C CA . LEU A 1 143 ? -2.926 -7.133 4.120 1.00 72.62 143 LEU A CA 1
ATOM 1116 C C . LEU A 1 143 ? -1.764 -6.132 4.195 1.00 72.62 143 LEU A C 1
ATOM 1118 O O . LEU A 1 143 ? -0.650 -6.468 4.600 1.00 72.62 143 LEU A O 1
ATOM 1122 N N . PHE A 1 144 ? -2.042 -4.879 3.842 1.00 78.88 144 PHE A N 1
ATOM 1123 C CA . PHE A 1 144 ? -1.136 -3.745 4.002 1.00 78.88 144 PHE A CA 1
ATOM 1124 C C . PHE A 1 144 ? -1.410 -3.051 5.333 1.00 78.88 144 PHE A C 1
ATOM 1126 O O . PHE A 1 144 ? -2.445 -2.396 5.481 1.00 78.88 144 PHE A O 1
ATOM 1133 N N . THR A 1 145 ? -0.512 -3.215 6.310 1.00 82.38 145 THR A N 1
ATOM 1134 C CA . THR A 1 145 ? -0.704 -2.612 7.634 1.00 82.38 145 THR A CA 1
ATOM 1135 C C . THR A 1 145 ? -0.118 -1.206 7.710 1.00 82.38 145 THR A C 1
ATOM 1137 O O . THR A 1 145 ? 1.052 -0.979 7.389 1.00 82.38 145 THR A O 1
ATOM 1140 N N . VAL A 1 146 ? -0.943 -0.251 8.135 1.00 81.69 146 VAL A N 1
ATOM 1141 C CA . VAL A 1 146 ? -0.562 1.160 8.256 1.00 81.69 146 VAL A CA 1
ATOM 1142 C C . VAL A 1 146 ? -1.095 1.775 9.545 1.00 81.69 146 VAL A C 1
ATOM 1144 O O . VAL A 1 146 ? -2.136 1.366 10.057 1.00 81.69 146 VAL A O 1
ATOM 1147 N N . SER A 1 147 ? -0.389 2.765 10.080 1.00 81.62 147 SER A N 1
ATOM 1148 C CA . SER A 1 147 ? -0.781 3.479 11.297 1.00 81.62 147 SER A CA 1
ATOM 1149 C C . SER A 1 147 ? -1.966 4.405 11.072 1.00 81.62 147 SER A C 1
ATOM 1151 O O . SER A 1 147 ? -2.808 4.546 11.958 1.00 81.62 147 SER A O 1
ATOM 1153 N N . GLU A 1 148 ? -2.071 4.984 9.878 1.00 83.50 148 GLU A N 1
ATOM 1154 C CA . GLU A 1 148 ? -3.067 5.998 9.566 1.00 83.50 148 GLU A CA 1
ATOM 1155 C C . GLU A 1 148 ? -3.634 5.823 8.157 1.00 83.50 148 GLU A C 1
ATOM 1157 O O . GLU A 1 148 ? -2.915 5.495 7.209 1.00 83.50 148 GLU A O 1
ATOM 1162 N N . VAL A 1 149 ? -4.946 6.042 8.038 1.00 89.88 149 VAL A N 1
ATOM 1163 C CA . VAL A 1 149 ? -5.686 6.025 6.775 1.00 89.88 149 VAL A CA 1
ATOM 1164 C C . VAL A 1 149 ? -6.676 7.183 6.763 1.00 89.88 149 VAL A C 1
ATOM 1166 O O . VAL A 1 149 ? -7.486 7.338 7.677 1.00 89.88 149 VAL A O 1
ATOM 1169 N N . THR A 1 150 ? -6.639 7.969 5.697 1.00 91.19 150 THR A N 1
ATOM 1170 C CA . THR A 1 150 ? -7.576 9.043 5.387 1.00 91.19 150 THR A CA 1
ATOM 1171 C C . THR A 1 150 ? -8.699 8.548 4.479 1.00 91.19 150 THR A C 1
ATOM 1173 O O . THR A 1 150 ? -8.597 7.504 3.836 1.00 91.19 150 THR A O 1
ATOM 1176 N N . SER A 1 151 ? -9.787 9.317 4.398 1.00 92.38 151 SER A N 1
ATOM 1177 C CA . SER A 1 151 ? -10.849 9.099 3.402 1.00 92.38 151 SER A CA 1
ATOM 1178 C C . SER A 1 151 ? -11.511 7.717 3.470 1.00 92.38 151 SER A C 1
ATOM 1180 O O . SER A 1 151 ? -11.897 7.143 2.448 1.00 92.38 151 SER A O 1
ATOM 1182 N N . THR A 1 152 ? -11.684 7.194 4.688 1.00 95.19 152 THR A N 1
ATOM 1183 C CA . THR A 1 152 ? -12.468 5.982 4.950 1.00 95.19 152 THR A CA 1
ATOM 1184 C C . THR A 1 152 ? -13.554 6.225 5.985 1.00 95.19 152 THR A C 1
ATOM 1186 O O . THR A 1 152 ? -13.430 7.097 6.844 1.00 95.19 152 THR A O 1
ATOM 1189 N N . THR A 1 153 ? -14.611 5.424 5.912 1.00 96.69 153 THR A N 1
ATOM 1190 C CA . THR A 1 153 ? -15.743 5.452 6.836 1.00 96.69 153 THR A CA 1
ATOM 1191 C C . THR A 1 153 ? -15.905 4.071 7.458 1.00 96.69 153 THR A C 1
ATOM 1193 O O . THR A 1 153 ? -15.812 3.057 6.765 1.00 96.69 153 THR A O 1
ATOM 1196 N N . ALA A 1 154 ? -16.112 4.032 8.773 1.00 96.38 154 ALA A N 1
ATOM 1197 C CA . ALA A 1 154 ? -16.343 2.792 9.499 1.00 96.38 154 ALA A CA 1
ATOM 1198 C C . ALA A 1 154 ? -17.759 2.264 9.232 1.00 96.38 154 ALA A C 1
ATOM 1200 O O . ALA A 1 154 ? -18.724 3.030 9.233 1.00 96.38 154 ALA A O 1
ATOM 1201 N N . ARG A 1 155 ? -17.883 0.947 9.073 1.00 96.19 155 ARG A N 1
ATOM 1202 C CA . ARG A 1 155 ? -19.157 0.247 8.928 1.00 96.19 155 ARG A CA 1
ATOM 1203 C C . ARG A 1 155 ? -19.331 -0.767 10.054 1.00 96.19 155 ARG A C 1
ATOM 1205 O O . ARG A 1 155 ? -18.548 -1.705 10.189 1.00 96.19 155 ARG A O 1
ATOM 1212 N N . GLY A 1 156 ? -20.409 -0.602 10.818 1.00 93.75 156 GLY A N 1
ATOM 1213 C CA . GLY A 1 156 ? -20.761 -1.490 11.927 1.00 93.75 156 GLY A CA 1
ATOM 1214 C C . GLY A 1 156 ? -19.963 -1.233 13.209 1.00 93.75 156 GLY A C 1
ATOM 1215 O O . GLY A 1 156 ? -19.269 -0.227 13.344 1.00 93.75 156 GLY A O 1
ATOM 1216 N N . GLN A 1 157 ? -20.111 -2.145 14.171 1.00 94.56 157 GLN A N 1
ATOM 1217 C CA . GLN A 1 157 ? -19.446 -2.081 15.475 1.00 94.56 157 GLN A CA 1
ATOM 1218 C C . GLN A 1 157 ? -18.131 -2.882 15.473 1.00 94.56 157 GLN A C 1
ATOM 1220 O O . GLN A 1 157 ? -18.023 -3.854 14.722 1.00 94.56 157 GLN A O 1
ATOM 1225 N N . PRO A 1 158 ? -17.148 -2.533 16.325 1.00 94.81 158 PRO A N 1
ATOM 1226 C CA . PRO A 1 158 ? -15.916 -3.307 16.453 1.00 94.81 158 PRO A CA 1
ATOM 1227 C C . PRO A 1 158 ? -16.177 -4.735 16.954 1.00 94.81 158 PRO A C 1
ATOM 1229 O O . PRO A 1 158 ? -16.769 -4.920 18.021 1.00 94.81 158 PRO A O 1
ATOM 1232 N N . SER A 1 159 ? -15.665 -5.737 16.240 1.00 92.12 159 SER A N 1
ATOM 1233 C CA . SER A 1 159 ? -15.782 -7.157 16.593 1.00 92.12 159 SER A CA 1
ATOM 1234 C C . SER A 1 159 ? -14.422 -7.782 16.902 1.00 92.12 159 SER A C 1
ATOM 1236 O O . SER A 1 159 ? -13.419 -7.459 16.275 1.00 92.12 159 SER A O 1
ATOM 1238 N N . ALA A 1 160 ? -14.379 -8.682 17.886 1.00 88.75 160 ALA A N 1
ATOM 1239 C CA . ALA A 1 160 ? -13.207 -9.526 18.152 1.00 88.75 160 ALA A CA 1
ATOM 1240 C C . ALA A 1 160 ? -13.280 -10.880 17.422 1.00 88.75 160 ALA A C 1
ATOM 1242 O O . ALA A 1 160 ? -12.318 -11.647 17.443 1.00 88.75 160 ALA A O 1
ATOM 1243 N N . GLU A 1 161 ? -14.425 -11.196 16.818 1.00 83.69 161 GLU A N 1
ATOM 1244 C CA . GLU A 1 161 ? -14.700 -12.496 16.213 1.00 83.69 161 GLU A CA 1
ATOM 1245 C C . GLU A 1 161 ? -13.788 -12.732 15.003 1.00 83.69 161 GLU A C 1
ATOM 1247 O O . GLU A 1 161 ? -13.681 -11.868 14.141 1.00 83.69 161 GLU A O 1
ATOM 1252 N N . TYR A 1 162 ? -13.089 -13.870 14.943 1.00 80.06 162 TYR A N 1
ATOM 1253 C CA . TYR A 1 162 ? -12.130 -14.197 13.871 1.00 80.06 162 TYR A CA 1
ATOM 1254 C C . TYR A 1 162 ? -11.058 -13.124 13.600 1.00 80.06 162 TYR A C 1
ATOM 1256 O O . TYR A 1 162 ? -10.569 -12.990 12.479 1.00 80.06 162 TYR A O 1
ATOM 1264 N N . SER A 1 163 ? -10.679 -12.344 14.616 1.00 79.94 163 SER A N 1
ATOM 1265 C CA . SER A 1 163 ? -9.639 -11.329 14.457 1.00 79.94 163 SER A CA 1
ATOM 1266 C C . SER A 1 163 ? -8.292 -11.962 14.102 1.00 79.94 163 SER A C 1
ATOM 1268 O O . SER A 1 163 ? -7.779 -12.806 14.837 1.00 79.94 163 SER A O 1
ATOM 1270 N N . TRP A 1 164 ? -7.680 -11.504 13.008 1.00 77.38 164 TRP A N 1
ATOM 1271 C CA . TRP A 1 164 ? -6.325 -11.911 12.613 1.00 77.38 164 TRP A CA 1
ATOM 1272 C C . TRP A 1 164 ? -5.231 -11.382 13.543 1.00 77.38 164 TRP A C 1
ATOM 1274 O O . TRP A 1 164 ? -4.096 -11.845 13.481 1.00 77.38 164 TRP A O 1
ATOM 1284 N N . PHE A 1 165 ? -5.568 -10.434 14.417 1.00 77.75 165 PHE A N 1
ATOM 1285 C CA . PHE A 1 165 ? -4.654 -9.871 15.400 1.00 77.75 165 PHE A CA 1
ATOM 1286 C C . PHE A 1 165 ? -5.228 -10.120 16.800 1.00 77.75 165 PHE A C 1
ATOM 1288 O O . PHE A 1 165 ? -6.093 -9.363 17.257 1.00 77.75 165 PHE A O 1
ATOM 1295 N N . PRO A 1 166 ? -4.788 -11.187 17.495 1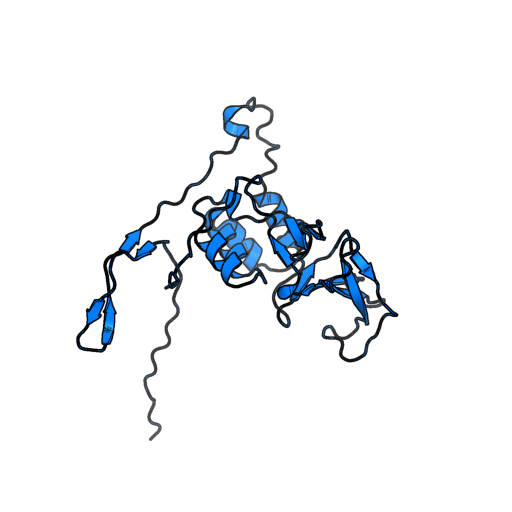.00 78.81 166 PRO A N 1
ATOM 1296 C CA . PRO A 1 166 ? -5.247 -11.493 18.844 1.00 78.81 166 PRO A CA 1
ATOM 1297 C C . PRO A 1 166 ? -5.117 -10.285 19.780 1.00 78.81 166 PRO A C 1
ATOM 1299 O O . PRO A 1 166 ? -4.091 -9.610 19.811 1.00 78.81 166 PRO A O 1
ATOM 1302 N N . GLY A 1 167 ? -6.177 -9.991 20.535 1.00 80.69 167 GLY A N 1
ATOM 1303 C CA . GLY A 1 167 ? -6.239 -8.816 21.415 1.00 80.69 167 GLY A CA 1
ATOM 1304 C C . GLY A 1 167 ? -6.645 -7.502 20.730 1.00 80.69 167 GLY A C 1
ATOM 1305 O O . GLY A 1 167 ? -6.773 -6.487 21.422 1.00 80.69 167 GLY A O 1
ATOM 1306 N N . TYR A 1 168 ? -6.910 -7.521 19.420 1.00 83.38 168 TYR A N 1
ATOM 1307 C CA . TYR A 1 168 ? -7.522 -6.417 18.679 1.00 83.38 168 TYR A CA 1
ATOM 1308 C C . TYR A 1 168 ? -8.950 -6.744 18.248 1.00 83.38 168 TYR A C 1
ATOM 1310 O O . TYR A 1 168 ? -9.252 -7.867 17.840 1.00 83.38 168 TYR A O 1
ATOM 1318 N N . LYS A 1 169 ? -9.810 -5.723 18.275 1.00 92.19 169 LYS A N 1
ATOM 1319 C CA . LYS A 1 169 ? -11.109 -5.720 17.597 1.00 92.19 169 LYS A CA 1
ATOM 1320 C C . LYS A 1 169 ? -10.977 -5.056 16.236 1.00 92.19 169 LYS A C 1
ATOM 1322 O O . LYS A 1 169 ? -10.346 -4.001 16.151 1.00 92.19 169 LYS A O 1
ATOM 1327 N N . TRP A 1 170 ? -11.587 -5.637 15.211 1.00 92.50 170 TRP A N 1
ATOM 1328 C CA . TRP A 1 170 ? -11.649 -5.072 13.871 1.00 92.50 170 TRP A CA 1
ATOM 1329 C C . TRP A 1 170 ? -12.998 -4.408 13.599 1.00 92.50 170 TRP A C 1
ATOM 1331 O O . TRP A 1 170 ? -14.045 -4.872 14.046 1.00 92.50 170 TRP A O 1
ATOM 1341 N N . THR A 1 171 ? -12.964 -3.336 12.818 1.00 95.94 171 THR A N 1
ATOM 1342 C CA . THR A 1 171 ? -14.143 -2.687 12.239 1.00 95.94 171 THR A CA 1
ATOM 1343 C C . THR A 1 171 ? -13.948 -2.603 10.734 1.00 95.94 171 THR A C 1
ATOM 1345 O O . THR A 1 171 ? -12.843 -2.302 10.282 1.00 95.94 171 THR A O 1
ATOM 1348 N N . ILE A 1 172 ? -14.995 -2.865 9.951 1.00 96.50 172 ILE A N 1
ATOM 1349 C CA . ILE A 1 172 ? -14.946 -2.740 8.488 1.00 96.50 172 ILE A CA 1
ATOM 1350 C C . ILE A 1 172 ? -14.781 -1.266 8.122 1.00 96.50 172 ILE A C 1
ATOM 1352 O O . ILE A 1 172 ? -15.436 -0.404 8.705 1.00 96.50 172 ILE A O 1
ATOM 1356 N N . HIS A 1 173 ? -13.919 -0.981 7.152 1.00 96.75 173 HIS A N 1
ATOM 1357 C CA . HIS A 1 173 ? -13.733 0.347 6.587 1.00 96.75 173 HIS A CA 1
ATOM 1358 C C . HIS A 1 173 ? -13.954 0.337 5.073 1.00 96.75 173 HIS A C 1
ATOM 1360 O O . HIS A 1 173 ? -13.412 -0.482 4.324 1.00 96.75 173 HIS A O 1
ATOM 1366 N N . GLU A 1 174 ? -14.749 1.302 4.629 1.00 97.50 174 GLU A N 1
ATOM 1367 C CA . GLU A 1 174 ? -15.093 1.544 3.231 1.00 97.50 174 GLU A CA 1
ATOM 1368 C C . GLU A 1 174 ? -14.514 2.893 2.791 1.00 97.50 174 GLU A C 1
ATOM 1370 O O . GLU A 1 174 ? -14.305 3.793 3.605 1.00 97.50 174 GLU A O 1
ATOM 1375 N N . CYS A 1 175 ? -14.210 3.047 1.503 1.00 96.62 175 CYS A N 1
ATOM 1376 C CA . CYS A 1 175 ? -13.763 4.322 0.957 1.00 96.62 175 CYS A CA 1
ATOM 1377 C C . CYS A 1 175 ? -14.887 5.354 1.082 1.00 96.62 175 CYS A C 1
ATOM 1379 O O . CYS A 1 175 ? -15.965 5.158 0.525 1.00 96.62 175 CYS A O 1
ATOM 1381 N N . ALA A 1 176 ? -14.612 6.488 1.727 1.00 96.44 176 ALA A N 1
ATOM 1382 C CA . ALA A 1 176 ? -15.602 7.542 1.946 1.00 96.44 176 ALA A CA 1
ATOM 1383 C C . ALA A 1 176 ? -16.135 8.153 0.634 1.00 96.44 176 ALA A C 1
ATOM 1385 O O . ALA A 1 176 ? -17.211 8.737 0.619 1.00 96.44 176 ALA A O 1
ATOM 1386 N N . ASN A 1 177 ? -15.388 8.019 -0.469 1.00 96.06 177 ASN A N 1
ATOM 1387 C CA . ASN A 1 177 ? -15.762 8.579 -1.768 1.00 96.06 177 ASN A CA 1
ATOM 1388 C C . ASN A 1 177 ? -16.607 7.630 -2.636 1.00 96.06 177 ASN A C 1
ATOM 1390 O O . ASN A 1 177 ? -17.454 8.089 -3.390 1.00 96.06 177 ASN A O 1
ATOM 1394 N N . CYS A 1 178 ? -16.361 6.316 -2.590 1.00 96.31 178 CYS A N 1
ATOM 1395 C CA . CYS A 1 178 ? -17.025 5.361 -3.493 1.00 96.31 178 CYS A CA 1
ATOM 1396 C C . CYS A 1 178 ? -17.701 4.176 -2.796 1.00 96.31 178 CYS A C 1
ATOM 1398 O O . CYS A 1 178 ? -18.213 3.297 -3.480 1.00 96.31 178 CYS A O 1
ATOM 1400 N N . GLY A 1 179 ? -17.660 4.105 -1.463 1.00 95.69 179 GLY A N 1
ATOM 1401 C CA . GLY A 1 179 ? -18.259 3.023 -0.674 1.00 95.69 179 GLY A CA 1
ATOM 1402 C C . GLY A 1 179 ? -17.575 1.660 -0.822 1.00 95.69 179 GLY A C 1
ATOM 1403 O O . GLY A 1 179 ? -17.993 0.689 -0.203 1.00 95.69 179 GLY A O 1
ATOM 1404 N N . GLN A 1 180 ? -16.514 1.552 -1.628 1.00 95.44 180 GLN A N 1
ATOM 1405 C CA . GLN A 1 180 ? -15.810 0.288 -1.822 1.00 95.44 180 GLN A CA 1
ATOM 1406 C C . GLN A 1 180 ? -15.146 -0.156 -0.517 1.00 95.44 180 GLN A C 1
ATOM 1408 O O . GLN A 1 180 ? -14.425 0.625 0.103 1.00 95.44 180 GLN A O 1
ATOM 1413 N N . HIS A 1 181 ? -15.314 -1.425 -0.144 1.00 95.12 181 HIS A N 1
ATOM 1414 C CA . HIS A 1 181 ? -14.564 -2.026 0.957 1.00 95.12 181 HIS A CA 1
ATOM 1415 C C . HIS A 1 181 ? -13.058 -1.908 0.702 1.00 95.12 181 HIS A C 1
ATOM 1417 O O . HIS A 1 181 ? -12.571 -2.392 -0.324 1.00 95.12 181 HIS A O 1
ATOM 1423 N N . VAL A 1 182 ? -12.338 -1.265 1.626 1.00 93.56 182 VAL A N 1
ATOM 1424 C CA . VAL A 1 182 ? -10.882 -1.076 1.533 1.00 93.56 182 VAL A CA 1
ATOM 1425 C C . VAL A 1 182 ? -10.109 -1.926 2.532 1.00 93.56 182 VAL A C 1
ATOM 1427 O O . VAL A 1 182 ? -8.970 -2.293 2.247 1.00 93.56 182 VAL A O 1
ATOM 1430 N N . GLY A 1 183 ? -10.716 -2.292 3.661 1.00 93.69 183 GLY A N 1
ATOM 1431 C CA . GLY A 1 183 ? -10.101 -3.144 4.671 1.00 93.69 183 GLY A CA 1
ATOM 1432 C C . GLY A 1 183 ? -10.698 -2.915 6.051 1.00 93.69 183 GLY A C 1
ATOM 1433 O O . GLY A 1 183 ? -11.887 -2.632 6.184 1.00 93.69 183 GLY A O 1
ATOM 1434 N N . TRP A 1 184 ? -9.859 -3.009 7.081 1.00 93.94 184 TRP A N 1
ATOM 1435 C CA . TRP A 1 184 ? -10.299 -2.973 8.474 1.00 93.94 184 TRP A CA 1
ATOM 1436 C C . TRP A 1 184 ? -9.457 -2.037 9.333 1.00 93.94 184 TRP A C 1
ATOM 1438 O O . TRP A 1 184 ? -8.259 -1.871 9.102 1.00 93.94 184 TRP A O 1
ATOM 1448 N N . ARG A 1 185 ? -10.076 -1.475 10.372 1.00 94.62 185 ARG A N 1
ATOM 1449 C CA . ARG A 1 185 ? -9.375 -0.806 11.472 1.00 94.62 185 ARG A CA 1
ATOM 1450 C C . ARG A 1 185 ? -9.310 -1.734 12.672 1.00 94.62 185 ARG A C 1
ATOM 1452 O O . ARG A 1 185 ? -10.347 -2.179 13.150 1.00 94.62 185 ARG A O 1
ATOM 1459 N N . PHE A 1 186 ? -8.108 -1.973 13.173 1.00 88.69 186 PHE A N 1
ATOM 1460 C CA . PHE A 1 186 ? -7.836 -2.757 14.368 1.00 88.69 186 PHE A CA 1
ATOM 1461 C C . PHE A 1 186 ? -7.626 -1.824 15.557 1.00 88.69 186 PHE A C 1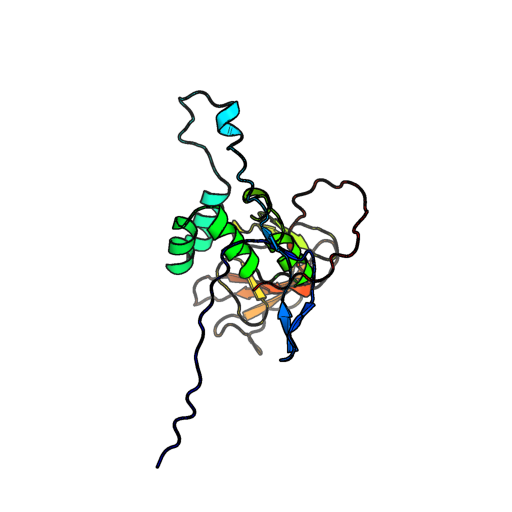
ATOM 1463 O O . PHE A 1 186 ? -6.885 -0.847 15.471 1.00 88.69 186 PHE A O 1
ATOM 1470 N N . THR A 1 187 ? -8.285 -2.117 16.673 1.00 90.31 187 THR A N 1
ATOM 1471 C CA . THR A 1 187 ? -8.232 -1.318 17.906 1.00 90.31 187 THR A CA 1
ATOM 1472 C C . THR A 1 187 ? -8.023 -2.212 19.121 1.00 90.31 187 THR A C 1
ATOM 1474 O O . THR A 1 187 ? -8.613 -3.290 19.213 1.00 90.31 187 THR A O 1
ATOM 1477 N N . SER A 1 188 ? -7.184 -1.777 20.057 1.00 88.69 188 SER A N 1
ATOM 1478 C CA . SER A 1 188 ? -6.952 -2.451 21.332 1.00 88.69 188 SER A CA 1
ATOM 1479 C C . SER A 1 188 ? -6.837 -1.428 22.456 1.00 88.69 188 SER A C 1
ATOM 1481 O O . SER A 1 188 ? -6.233 -0.374 22.294 1.00 88.69 188 SER A O 1
ATOM 1483 N N . SER A 1 189 ? -7.400 -1.749 23.620 1.00 91.50 189 SER A N 1
ATOM 1484 C CA . SER A 1 189 ? -7.226 -0.954 24.841 1.00 91.50 189 SER A CA 1
ATOM 1485 C C . SER A 1 189 ? -6.025 -1.394 25.682 1.00 91.50 189 SER A C 1
ATOM 1487 O O . SER A 1 189 ? -5.726 -0.759 26.688 1.00 91.50 189 SER A O 1
ATOM 1489 N N . LYS A 1 190 ? -5.365 -2.500 25.307 1.00 86.88 190 LYS A N 1
ATOM 1490 C CA . LYS A 1 190 ? -4.315 -3.149 26.111 1.00 86.88 190 LYS A CA 1
ATOM 1491 C C . LYS A 1 190 ? -2.980 -3.290 25.383 1.00 86.88 190 LYS A C 1
ATOM 1493 O O . LYS A 1 190 ? -1.961 -3.466 26.039 1.00 86.88 190 LYS A O 1
ATOM 1498 N N . LEU A 1 191 ? -2.992 -3.275 24.051 1.00 76.06 191 LEU A N 1
ATOM 1499 C CA . LEU A 1 191 ? -1.816 -3.524 23.221 1.00 76.06 191 LEU A CA 1
ATOM 1500 C C . LEU A 1 191 ? -1.327 -2.240 22.550 1.00 76.06 191 LEU A C 1
ATOM 1502 O O . LEU A 1 191 ? -2.088 -1.291 22.362 1.00 76.06 191 LEU A O 1
ATOM 1506 N N . LEU A 1 192 ? -0.049 -2.245 22.174 1.00 74.00 192 LEU A N 1
ATOM 1507 C CA . LEU A 1 192 ? 0.544 -1.235 21.308 1.00 74.00 192 LEU A CA 1
ATOM 1508 C C . LEU A 1 192 ? 0.795 -1.833 19.912 1.00 74.00 192 LEU A C 1
ATOM 1510 O O . LEU A 1 192 ? 1.277 -2.967 19.829 1.00 74.00 192 LEU A O 1
ATOM 1514 N N . PRO A 1 193 ? 0.501 -1.088 18.831 1.00 80.44 193 PRO A N 1
ATOM 1515 C CA . PRO A 1 193 ? -0.163 0.222 18.827 1.00 80.44 193 PRO A CA 1
ATOM 1516 C C . PRO A 1 193 ? -1.639 0.145 19.266 1.00 80.44 193 PRO A C 1
ATOM 1518 O O . PRO A 1 193 ? -2.316 -0.839 19.009 1.00 80.44 193 PRO A O 1
ATOM 1521 N N . ALA A 1 194 ? -2.174 1.204 19.884 1.00 84.12 194 ALA A N 1
ATOM 1522 C CA . ALA A 1 194 ? -3.578 1.218 20.329 1.00 84.12 194 ALA A CA 1
ATOM 1523 C C . ALA A 1 194 ? -4.578 1.070 19.162 1.00 84.12 194 ALA A C 1
ATOM 1525 O O . ALA A 1 194 ? -5.679 0.539 19.323 1.00 84.12 194 ALA A O 1
ATOM 1526 N N . SER A 1 195 ? -4.196 1.520 17.964 1.00 87.12 195 SER A N 1
ATOM 1527 C CA . SER A 1 195 ? -4.927 1.217 16.738 1.00 87.12 195 SER A CA 1
ATOM 1528 C C . SER A 1 195 ? -4.034 1.237 15.509 1.00 87.12 195 SER A C 1
ATOM 1530 O O . SER A 1 195 ? -3.042 1.962 15.483 1.00 87.12 195 SER A O 1
ATOM 1532 N N . PHE A 1 196 ? -4.437 0.499 14.483 1.00 87.81 196 PHE A N 1
ATOM 1533 C CA . PHE A 1 196 ? -3.854 0.535 13.145 1.00 87.81 196 PHE A CA 1
ATOM 1534 C C . PHE A 1 196 ? -4.894 0.086 12.109 1.00 87.81 196 PHE A C 1
ATOM 1536 O O . PHE A 1 196 ? -6.001 -0.324 12.460 1.00 87.81 196 PHE A O 1
ATOM 1543 N N . PHE A 1 197 ? -4.550 0.152 10.828 1.00 89.94 197 PHE A N 1
ATOM 1544 C CA . PHE A 1 197 ? -5.386 -0.308 9.724 1.00 89.94 197 PHE A CA 1
ATOM 1545 C C . PHE A 1 197 ? -4.723 -1.451 8.974 1.00 89.94 197 PHE A C 1
ATOM 1547 O O . PHE A 1 197 ? -3.506 -1.482 8.827 1.00 89.94 197 PHE A O 1
ATOM 1554 N N . GLY A 1 198 ? -5.541 -2.359 8.458 1.00 89.06 198 GLY A N 1
ATOM 1555 C CA . GLY A 1 198 ? -5.140 -3.367 7.492 1.00 89.06 198 GLY A CA 1
ATOM 1556 C C . GLY A 1 198 ? -5.923 -3.189 6.199 1.00 89.06 198 GLY A C 1
ATOM 1557 O O . GLY A 1 198 ? -7.115 -3.491 6.156 1.00 89.06 198 GLY A O 1
ATOM 1558 N N . LEU A 1 199 ? -5.261 -2.693 5.154 1.00 88.44 199 LEU A N 1
ATOM 1559 C CA . LEU A 1 199 ? -5.859 -2.472 3.839 1.00 88.44 199 LEU A CA 1
ATOM 1560 C C . LEU A 1 199 ? -5.700 -3.708 2.953 1.00 88.44 199 LEU A C 1
ATOM 1562 O O . LEU A 1 199 ? -4.645 -4.337 2.916 1.00 88.44 199 LEU A O 1
ATOM 1566 N N . THR A 1 200 ? -6.746 -4.041 2.207 1.00 88.62 200 THR A N 1
ATOM 1567 C CA . THR A 1 200 ? -6.737 -5.173 1.277 1.00 88.62 200 THR A CA 1
ATOM 1568 C C . THR A 1 200 ? -6.035 -4.805 -0.022 1.00 88.62 200 THR A C 1
ATOM 1570 O O . THR A 1 200 ? -6.340 -3.789 -0.652 1.00 88.62 200 THR A O 1
ATOM 1573 N N . ARG A 1 201 ? -5.140 -5.682 -0.481 1.00 82.50 201 ARG A N 1
ATOM 1574 C CA . ARG A 1 201 ? -4.427 -5.543 -1.759 1.00 82.50 201 ARG A CA 1
ATOM 1575 C C . ARG A 1 201 ? -5.352 -5.321 -2.960 1.00 82.50 201 ARG A C 1
ATOM 1577 O O . ARG A 1 201 ? -5.007 -4.597 -3.888 1.00 82.50 201 ARG A O 1
ATOM 1584 N N . SER A 1 202 ? -6.536 -5.930 -2.956 1.00 84.94 202 SER A N 1
ATOM 1585 C CA . SER A 1 202 ? -7.518 -5.802 -4.039 1.00 84.94 202 SER A CA 1
ATOM 1586 C C . SER A 1 202 ? -8.141 -4.409 -4.142 1.00 84.94 202 SER A C 1
ATOM 1588 O O . SER A 1 202 ? -8.607 -4.043 -5.220 1.00 84.94 202 SER A O 1
ATOM 1590 N N . ALA A 1 203 ? -8.159 -3.640 -3.052 1.00 88.69 203 ALA A N 1
ATOM 1591 C CA . ALA A 1 203 ? -8.838 -2.350 -2.983 1.00 88.69 203 ALA A CA 1
ATOM 1592 C C . ALA A 1 203 ? -7.898 -1.142 -3.098 1.00 88.69 203 ALA A C 1
ATOM 1594 O O . ALA A 1 203 ? -8.375 -0.009 -3.210 1.00 88.69 203 ALA A O 1
ATOM 1595 N N . ILE A 1 204 ? -6.581 -1.365 -3.095 1.00 87.00 204 ILE A N 1
ATOM 1596 C CA . ILE A 1 204 ? -5.569 -0.306 -3.109 1.00 87.00 204 ILE A CA 1
ATOM 1597 C C . ILE A 1 204 ? -4.675 -0.386 -4.344 1.00 87.00 204 ILE A C 1
ATOM 1599 O O . ILE A 1 204 ? -4.495 -1.446 -4.942 1.00 87.00 204 ILE A O 1
ATOM 1603 N N . ARG A 1 205 ? -4.091 0.751 -4.723 1.00 85.62 205 ARG A N 1
ATOM 1604 C CA . ARG A 1 205 ? -2.983 0.814 -5.680 1.00 85.62 205 ARG A CA 1
ATOM 1605 C C . ARG A 1 205 ? -2.071 2.004 -5.370 1.00 85.62 205 ARG A C 1
ATOM 1607 O O . ARG A 1 205 ? -2.518 2.957 -4.732 1.00 85.62 205 ARG A O 1
ATOM 1614 N N . PRO A 1 206 ? -0.820 1.993 -5.841 1.00 83.00 206 PRO A N 1
ATOM 1615 C CA . PRO A 1 206 ? 0.021 3.180 -5.884 1.00 83.00 206 PRO A CA 1
ATOM 1616 C C . PRO A 1 206 ? -0.637 4.296 -6.693 1.00 83.00 206 PRO A C 1
ATOM 1618 O O . PRO A 1 206 ? -1.222 4.037 -7.752 1.00 83.00 206 PRO A O 1
ATOM 1621 N N . ALA A 1 207 ? -0.506 5.535 -6.226 1.00 81.38 207 ALA A N 1
ATOM 1622 C CA . ALA A 1 207 ? -0.718 6.682 -7.093 1.00 81.38 207 ALA A CA 1
ATOM 1623 C C . ALA A 1 207 ? 0.284 6.601 -8.252 1.00 81.38 207 ALA A C 1
ATOM 1625 O O . ALA A 1 207 ? 1.479 6.394 -8.026 1.00 81.38 207 ALA A O 1
ATOM 1626 N N . ASP A 1 208 ? -0.194 6.739 -9.489 1.00 70.19 208 ASP A N 1
ATOM 1627 C CA . ASP A 1 208 ? 0.710 6.820 -10.629 1.00 70.19 208 ASP A CA 1
ATOM 1628 C C . ASP A 1 208 ? 1.628 8.032 -10.437 1.00 70.19 208 ASP A C 1
ATOM 1630 O O . ASP A 1 208 ? 1.176 9.158 -10.245 1.00 70.19 208 ASP A O 1
ATOM 1634 N N . SER A 1 209 ? 2.940 7.812 -10.522 1.00 52.53 209 SER A N 1
ATOM 1635 C CA . SER A 1 209 ? 3.943 8.885 -10.560 1.00 52.53 209 SER A CA 1
ATOM 1636 C C . SER A 1 209 ? 3.866 9.711 -11.852 1.00 52.53 209 SER A C 1
ATOM 1638 O O . SER A 1 209 ? 4.550 10.726 -11.994 1.00 52.53 209 SER A O 1
ATOM 1640 N N . ARG A 1 210 ? 3.022 9.284 -12.799 1.00 45.28 210 ARG A N 1
ATOM 1641 C CA . ARG A 1 210 ? 2.699 9.996 -14.028 1.00 45.28 210 ARG A CA 1
ATOM 1642 C C . ARG A 1 210 ? 1.526 10.937 -13.763 1.00 45.28 210 ARG A C 1
ATOM 1644 O O . ARG A 1 210 ? 0.427 10.487 -13.452 1.00 45.28 210 ARG A O 1
ATOM 1651 N N . HIS A 1 211 ? 1.744 12.234 -13.980 1.00 35.22 211 HIS A N 1
ATOM 1652 C CA . HIS A 1 211 ? 0.664 13.129 -14.407 1.00 35.22 211 HIS A CA 1
ATOM 1653 C C . HIS A 1 211 ? -0.200 12.415 -15.469 1.00 35.22 211 HIS A C 1
ATOM 1655 O O . HIS A 1 211 ? 0.366 11.654 -16.262 1.00 35.22 211 HIS A O 1
ATOM 1661 N N . PRO A 1 212 ? -1.529 12.632 -15.519 1.00 33.44 212 PRO A N 1
ATOM 1662 C CA . PRO A 1 212 ? -2.383 11.976 -16.498 1.00 33.44 212 PRO A CA 1
ATOM 1663 C C . PRO A 1 212 ? -1.955 12.418 -17.899 1.00 33.44 212 PRO A C 1
ATOM 1665 O O . PRO A 1 212 ? -2.299 13.502 -18.359 1.00 33.44 212 PRO A O 1
ATOM 1668 N N . VAL A 1 213 ? -1.171 11.579 -18.571 1.00 33.22 213 VAL A N 1
ATOM 1669 C CA . VAL A 1 213 ? -0.929 11.670 -20.005 1.00 33.22 213 VAL A CA 1
ATOM 1670 C C . VAL A 1 213 ? -1.611 10.465 -20.620 1.00 33.22 213 VAL A C 1
ATOM 1672 O O . VAL A 1 213 ? -1.472 9.341 -20.134 1.00 33.22 213 VAL A O 1
ATOM 1675 N N . ALA A 1 214 ? -2.413 10.777 -21.631 1.00 32.50 214 ALA A N 1
ATOM 1676 C CA . ALA A 1 214 ? -3.379 9.931 -22.295 1.00 32.50 214 ALA A CA 1
ATOM 1677 C C . ALA A 1 214 ? -2.947 8.467 -22.465 1.00 32.50 214 ALA A C 1
ATOM 1679 O O . ALA A 1 214 ? -1.818 8.136 -22.827 1.00 32.50 214 ALA A O 1
ATOM 1680 N N . SER A 1 215 ? -3.940 7.617 -22.219 1.00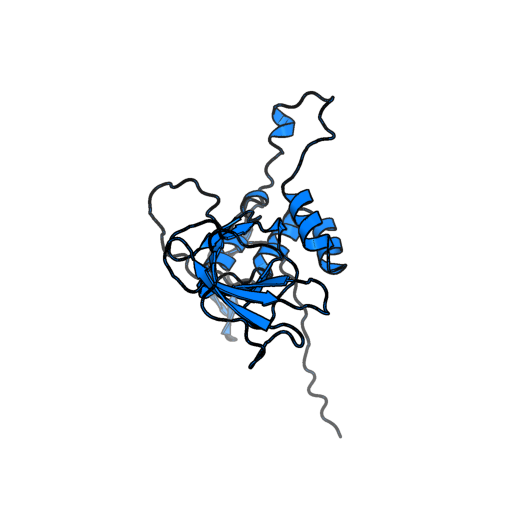 38.84 215 SER A N 1
ATOM 1681 C CA . SER A 1 215 ? -4.068 6.228 -22.638 1.00 38.84 215 SER A CA 1
ATOM 1682 C C . SER A 1 215 ? -3.257 5.875 -23.884 1.00 38.84 215 SER A C 1
ATOM 1684 O O . SER A 1 215 ? -3.534 6.395 -24.960 1.00 38.84 215 SER A O 1
ATOM 1686 N N . ASN A 1 216 ? -2.327 4.935 -23.724 1.00 28.89 216 ASN A N 1
ATOM 1687 C CA . ASN A 1 216 ? -2.041 3.857 -24.674 1.00 28.89 216 ASN A CA 1
ATOM 1688 C C . ASN A 1 216 ? -1.187 2.807 -23.948 1.00 28.89 216 ASN A C 1
ATOM 1690 O O . ASN A 1 216 ? 0.036 2.768 -24.064 1.00 28.89 216 ASN A O 1
ATOM 1694 N N . VAL A 1 217 ? -1.836 1.975 -23.128 1.00 34.41 217 VAL A N 1
ATOM 1695 C CA . VAL A 1 217 ? -1.188 0.807 -22.517 1.00 34.41 217 VAL A CA 1
ATOM 1696 C C . VAL A 1 217 ? -1.161 -0.300 -23.568 1.00 34.41 217 VAL A C 1
ATOM 1698 O O . VAL A 1 217 ? -2.134 -1.029 -23.745 1.00 34.41 217 VAL A O 1
ATOM 1701 N N . GLN A 1 218 ? -0.048 -0.412 -24.291 1.00 29.52 218 GLN A N 1
ATOM 1702 C CA . GLN A 1 218 ? 0.274 -1.642 -25.009 1.00 29.52 218 GLN A CA 1
ATOM 1703 C C . GLN A 1 218 ? 0.622 -2.727 -23.982 1.00 29.52 218 GLN A C 1
ATOM 1705 O O . GLN A 1 218 ? 1.395 -2.485 -23.054 1.00 29.52 218 GLN A O 1
ATOM 1710 N N . ARG A 1 219 ? -0.010 -3.899 -24.145 1.00 30.59 219 ARG A N 1
ATOM 1711 C CA . ARG A 1 219 ? 0.189 -5.134 -23.368 1.00 30.59 219 ARG A CA 1
ATOM 1712 C C . ARG A 1 219 ? 1.653 -5.316 -22.968 1.00 30.59 219 ARG A C 1
ATOM 1714 O O . ARG A 1 219 ? 2.513 -5.496 -23.824 1.00 30.59 219 ARG A O 1
ATOM 1721 N N . ILE A 1 220 ? 1.909 -5.318 -21.663 1.00 33.50 220 ILE A N 1
ATOM 1722 C CA . ILE A 1 220 ? 3.191 -5.751 -21.111 1.00 33.50 220 ILE A CA 1
ATOM 1723 C C . ILE A 1 220 ? 3.126 -7.275 -21.025 1.00 33.50 220 ILE A C 1
ATOM 1725 O O . ILE A 1 220 ? 2.521 -7.835 -20.112 1.00 33.50 220 ILE A O 1
ATOM 1729 N N . GLU A 1 221 ? 3.695 -7.937 -22.030 1.00 30.44 221 GLU A N 1
ATOM 1730 C CA . GLU A 1 221 ? 3.966 -9.370 -21.989 1.00 30.44 221 GLU A CA 1
ATOM 1731 C C . GLU A 1 221 ? 5.008 -9.670 -20.902 1.00 30.44 221 GLU A C 1
ATOM 1733 O O . GLU A 1 221 ? 5.959 -8.918 -20.682 1.00 30.44 221 GLU A O 1
ATOM 1738 N N . GLN A 1 222 ? 4.755 -10.760 -20.182 1.00 31.31 222 GLN A N 1
ATOM 1739 C CA . GLN A 1 222 ? 5.462 -11.225 -18.994 1.00 31.31 222 GLN A CA 1
ATOM 1740 C C . GLN A 1 222 ? 6.990 -11.230 -19.175 1.00 31.31 222 GLN A C 1
ATOM 1742 O O . GLN A 1 222 ? 7.526 -11.975 -19.993 1.00 31.31 222 GLN A O 1
ATOM 1747 N N . LEU A 1 223 ? 7.700 -10.464 -18.343 1.00 34.19 223 LEU A N 1
ATOM 1748 C CA . LEU A 1 223 ? 9.139 -10.621 -18.139 1.00 34.19 223 LEU A CA 1
ATOM 1749 C C . LEU A 1 223 ? 9.359 -11.403 -16.841 1.00 34.19 223 LEU A C 1
ATOM 1751 O O . LEU A 1 223 ? 8.933 -10.984 -15.764 1.00 34.19 223 LEU A O 1
ATOM 1755 N N . ALA A 1 224 ? 9.981 -12.573 -16.977 1.00 25.56 224 ALA A N 1
ATOM 1756 C CA . ALA A 1 224 ? 10.389 -13.416 -15.866 1.00 25.56 224 ALA A CA 1
ATOM 1757 C C . ALA A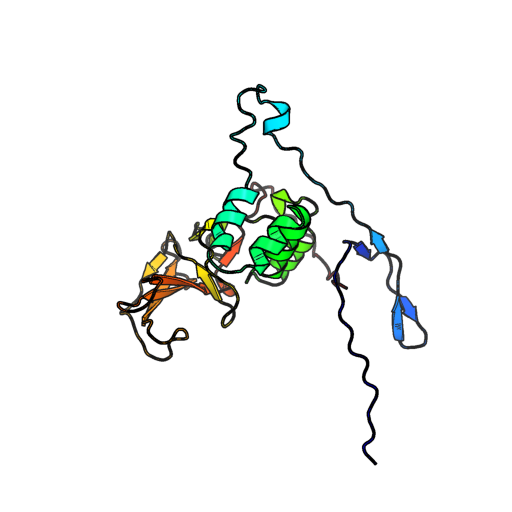 1 224 ? 11.518 -12.730 -15.084 1.00 25.56 224 ALA A C 1
ATOM 1759 O O . ALA A 1 224 ? 12.516 -12.306 -15.666 1.00 25.56 224 ALA A O 1
ATOM 1760 N N . ILE A 1 225 ? 11.346 -12.625 -13.769 1.00 28.41 225 ILE A N 1
ATOM 1761 C CA . ILE A 1 225 ? 12.411 -12.253 -12.837 1.00 28.41 225 ILE A CA 1
ATOM 1762 C C . ILE A 1 225 ? 13.175 -13.548 -12.544 1.00 28.41 225 ILE A C 1
ATOM 1764 O O . ILE A 1 225 ? 12.566 -14.501 -12.057 1.00 28.41 225 ILE A O 1
ATOM 1768 N N . VAL A 1 226 ? 14.460 -13.591 -12.908 1.00 31.95 226 VAL A N 1
ATOM 1769 C CA . VAL A 1 226 ? 15.410 -14.661 -12.543 1.00 31.95 226 VAL A CA 1
ATOM 1770 C C . VAL A 1 226 ? 16.090 -14.298 -11.230 1.00 31.95 226 VAL A C 1
ATOM 1772 O O . VAL A 1 226 ? 16.468 -13.110 -11.084 1.00 31.95 226 VAL A O 1
#

Mean predicted aligned error: 14.08 Å

Sequence (226 aa):
MHENDGGVTVQAMGRQRCRILTRRSAVNGMPYGEVRVLEEVELPPISRALQPISFSRLSSSKNLRYCAAITSHSYFALKMSLTGATAFSYWVAANLPIDMETRLRLLTEPCTDRRLIDIIICKNCGSTLCRMEHMITGYVHDLFTVSEVTSTTARGQPSAEYSWFPGYKWTIHECANCGQHVGWRFTSSKLLPASFFGLTRSAIRPADSRHPVASNVQRIEQLAIV

Organism: NCBI:txid637853

Radius of gyration: 21.4 Å; Cα contacts (8 Å, |Δi|>4): 344; chains: 1; bounding box: 47×75×54 Å

Nearest PDB structures (foldseek):
  8tzx-assembly2_D  TM=5.302E-01  e=5.786E-18  Homo sapiens
  8u15-assembly1_A  TM=5.152E-01  e=7.114E-17  Homo sapiens
  7bqv-assembly1_A  TM=9.406E-01  e=9.451E-11  Homo sapiens
  4tzc-assembly3_C  TM=9.474E-01  e=1.936E-10  Mus musculus
  4v32-assembly2_B  TM=8.508E-01  e=6.788E-10  Magnetospirillum gryphiswaldense MSR-1